Protein AF-A0A1Y4CEI2-F1 (afdb_monomer_lite)

Sequence (306 aa):
MAQLFDIIKVTVGPRNLEAVVAVSPDAPLLTSEDPEGTEHVLEIMPGLVDHMCLGDASSSFGEVVADTELAHLLEHVTVELLAQTNAAGDVTGGQTVEVDERTYKITLACPDDVLVAGALSSAVWILQWAYSGGGEPEPDVEAIASGLVDLVDSLGEPESEPEDDSEPLDDPFDDELPYEEETVVTEFVDAAYEPITEDEPADDEPADWDEADDLSDTAVTEPVADEAEKDLEPVDEPVDDLEEPEPAADADSAEDFDDLDDPDDPDSADDPEPAEDQAADPDSDSDLEDDDPWGMKDVPRPHLVR

pLDDT: mean 70.17, std 24.61, range [36.25, 98.5]

Foldseek 3Di:
DDQQKDFPDWDDDQFKIKTKIFGDPPHDQWCLVPVQLLVLLCVQQVCQQADQDPPDPDRGRVVCSNTDTPVVVLLSQLLSLCVLLVQQDDDWDWDWDDDDVRIIMIMIGGNDPQLSVLSSVVSSVLSRCSRVRNDPPHDNSNVSSVVSNVVSVVVPDPPPPPPPPPPDDDDDDDDDDDDDDDDDDDDDPPPDDDDDDDDDDDDDDDDDDDDDDDDDDDDDDDDDDDDDDDDDDDDDDDDDDDDDDDDDDDDDDDDDDDDDDDDDDDDDDDDDDDDDDDDDDPDDPDPPPPPPVPPCPPPDDDDDDD

Radius of gyration: 36.87 Å; chains: 1; bounding box: 89×106×103 Å

Secondary structure (DSSP, 8-state):
---SEEEEEEEE-SSEEEEEEEE-TTS-SBGGG-HHHHHHHHHH-GGGGG-B-SSSSSSBGGGTGGGSBHHHHHHHHHHHHHHHHS-S-S--EEEEEEEETTEEEEEEE-S-HHHHHHHHHHHHHHHHHHTTT-PSSPP-HHHHHHHHHHHHHHHS-------------------------------------------PPP-----------------------------------------PPPPPP---------------------PPPP------------------TT--TTPPPPP---

Structure (mmCIF, N/CA/C/O backbone):
data_AF-A0A1Y4CEI2-F1
#
_entry.id   AF-A0A1Y4CEI2-F1
#
loop_
_atom_site.group_PDB
_atom_site.id
_atom_site.type_symbol
_atom_site.label_atom_id
_atom_site.label_alt_id
_atom_site.label_comp_id
_atom_site.label_asym_id
_atom_site.label_entity_id
_atom_site.label_seq_id
_atom_site.pdbx_PDB_ins_code
_atom_site.Cartn_x
_atom_site.Cartn_y
_atom_site.Cartn_z
_atom_site.occupancy
_atom_site.B_iso_or_equiv
_atom_site.auth_seq_id
_atom_site.auth_comp_id
_atom_site.auth_asym_id
_atom_site.auth_atom_id
_atom_site.pdbx_PDB_model_num
ATOM 1 N N . MET A 1 1 ? 3.570 -6.820 17.524 1.00 58.84 1 MET A N 1
ATOM 2 C CA . MET A 1 1 ? 2.300 -6.318 16.978 1.00 58.84 1 MET A CA 1
ATOM 3 C C . MET A 1 1 ? 1.762 -7.366 16.032 1.00 58.84 1 MET A C 1
ATOM 5 O O . MET A 1 1 ? 2.574 -8.091 15.462 1.00 58.84 1 MET A O 1
ATOM 9 N N . ALA A 1 2 ? 0.441 -7.517 15.976 1.00 69.75 2 ALA A N 1
ATOM 10 C CA . ALA A 1 2 ? -0.192 -8.336 14.951 1.00 69.75 2 ALA A CA 1
ATOM 11 C C . ALA A 1 2 ? -0.001 -7.654 13.589 1.00 69.75 2 ALA A C 1
ATOM 13 O O . ALA A 1 2 ? 0.112 -6.429 13.531 1.00 69.75 2 ALA A O 1
ATOM 14 N N . GLN A 1 3 ? 0.101 -8.457 12.536 1.00 87.62 3 GLN A N 1
ATOM 15 C CA . GLN A 1 3 ? 0.187 -7.962 11.170 1.00 87.62 3 GLN A CA 1
ATOM 16 C C . GLN A 1 3 ? -1.154 -7.311 10.787 1.00 87.62 3 GLN A C 1
ATOM 18 O O . GLN A 1 3 ? -2.196 -7.835 11.164 1.00 87.62 3 GLN A O 1
ATOM 23 N N . LEU A 1 4 ? -1.136 -6.168 10.100 1.00 94.69 4 LEU A N 1
ATOM 24 C CA . LEU A 1 4 ? -2.325 -5.389 9.737 1.00 94.69 4 LEU A CA 1
ATOM 25 C C . LEU A 1 4 ? -3.149 -6.112 8.663 1.00 94.69 4 LEU A C 1
ATOM 27 O O . LEU A 1 4 ? -4.366 -6.229 8.787 1.00 94.69 4 LEU A O 1
ATOM 31 N N . PHE A 1 5 ? -2.454 -6.655 7.660 1.00 97.06 5 PHE A N 1
ATOM 32 C CA . PHE A 1 5 ? -3.023 -7.423 6.557 1.00 97.06 5 PHE A CA 1
ATOM 33 C C . PHE A 1 5 ? -2.333 -8.771 6.389 1.00 97.06 5 PHE A C 1
ATOM 35 O O . PHE A 1 5 ? -1.105 -8.834 6.292 1.00 97.06 5 PHE A O 1
ATOM 42 N N . ASP A 1 6 ? -3.125 -9.820 6.214 1.00 96.44 6 ASP A N 1
ATOM 43 C CA . ASP A 1 6 ? -2.663 -11.124 5.758 1.00 96.44 6 ASP A CA 1
ATOM 44 C C . ASP A 1 6 ? -2.992 -11.299 4.271 1.00 96.44 6 ASP A C 1
ATOM 46 O O . ASP A 1 6 ? -4.158 -11.333 3.878 1.00 96.44 6 ASP A O 1
ATOM 50 N N . ILE A 1 7 ? -1.968 -11.438 3.422 1.00 96.50 7 ILE A N 1
ATOM 51 C CA . ILE A 1 7 ? -2.160 -11.777 2.005 1.00 96.50 7 ILE A CA 1
ATOM 52 C C . ILE A 1 7 ? -2.422 -13.285 1.910 1.00 96.50 7 ILE A C 1
ATOM 54 O O . ILE A 1 7 ? -1.511 -14.100 2.055 1.00 96.50 7 ILE A O 1
ATOM 58 N N . ILE A 1 8 ? -3.676 -13.663 1.665 1.00 97.19 8 ILE A N 1
ATOM 59 C CA . ILE A 1 8 ? -4.133 -15.060 1.638 1.00 97.19 8 ILE A CA 1
ATOM 60 C C . ILE A 1 8 ? -3.755 -15.731 0.319 1.00 97.19 8 ILE A C 1
ATOM 62 O O . ILE A 1 8 ? -3.325 -16.886 0.288 1.00 97.19 8 ILE A O 1
ATOM 66 N N . LYS A 1 9 ? -3.969 -15.025 -0.792 1.00 97.44 9 LYS A N 1
ATOM 67 C CA . LYS A 1 9 ? -3.771 -15.560 -2.138 1.00 97.44 9 LYS A CA 1
ATOM 68 C C . LYS A 1 9 ? -3.354 -14.448 -3.080 1.00 97.44 9 LYS A C 1
ATOM 70 O O . LYS A 1 9 ? -3.968 -13.390 -3.081 1.00 97.44 9 LYS A O 1
ATOM 75 N N . VAL A 1 10 ? -2.385 -14.747 -3.936 1.00 97.62 10 VAL A N 1
ATOM 76 C CA . VAL A 1 10 ? -2.022 -13.914 -5.082 1.00 97.62 10 VAL A CA 1
ATOM 77 C C . VAL A 1 10 ? -2.241 -14.725 -6.353 1.00 97.62 10 VAL A C 1
ATOM 79 O O . VAL A 1 10 ? -1.829 -15.884 -6.435 1.00 97.62 10 VAL A O 1
ATOM 82 N N . THR A 1 11 ? -2.915 -14.128 -7.329 1.00 97.44 11 THR A N 1
ATOM 83 C CA . THR A 1 11 ? -3.093 -14.668 -8.677 1.00 97.44 11 THR A CA 1
ATOM 84 C C . THR A 1 11 ? -2.498 -13.675 -9.656 1.00 97.44 11 THR A C 1
ATOM 86 O O . THR A 1 11 ? -2.875 -12.508 -9.661 1.00 97.44 11 THR A O 1
ATOM 89 N N . VAL A 1 12 ? -1.568 -14.146 -10.477 1.00 95.44 12 VAL A N 1
ATOM 90 C CA . VAL A 1 12 ? -0.899 -13.330 -11.486 1.00 95.44 12 VAL A CA 1
ATOM 91 C C . VAL A 1 12 ? -1.556 -13.602 -12.835 1.00 95.44 12 VAL A C 1
ATOM 93 O O . VAL A 1 12 ? -1.579 -14.744 -13.302 1.00 95.44 12 VAL A O 1
ATOM 96 N N . GLY A 1 13 ? -2.162 -12.570 -13.408 1.00 91.31 13 GLY A N 1
ATOM 97 C CA . GLY A 1 13 ? -2.772 -12.573 -14.730 1.00 91.31 13 GLY A CA 1
ATOM 98 C C . GLY A 1 13 ? -1.888 -11.862 -15.760 1.00 91.31 13 GLY A C 1
ATOM 99 O O . GLY A 1 13 ? -0.912 -11.216 -15.410 1.00 91.31 13 GLY A O 1
ATOM 100 N N . PRO A 1 14 ? -2.236 -11.924 -17.054 1.00 86.75 14 PRO A N 1
ATOM 101 C CA . PRO A 1 14 ? -1.414 -11.347 -18.123 1.00 86.75 14 PRO A CA 1
ATOM 102 C C . PRO A 1 14 ? -1.367 -9.809 -18.136 1.00 86.75 14 PRO A C 1
ATOM 104 O O . PRO A 1 14 ? -0.574 -9.235 -18.874 1.00 86.75 14 PRO A O 1
ATOM 107 N N . ARG A 1 15 ? -2.276 -9.139 -17.417 1.00 85.56 15 ARG A N 1
ATOM 108 C CA . ARG A 1 15 ? -2.374 -7.667 -17.352 1.00 85.56 15 ARG A CA 1
ATOM 109 C C . ARG A 1 15 ? -2.644 -7.134 -15.945 1.00 85.56 15 ARG A C 1
ATOM 111 O O . ARG A 1 15 ? -2.762 -5.925 -15.765 1.00 85.56 15 ARG A O 1
ATOM 118 N N . ASN A 1 16 ? -2.853 -8.023 -14.980 1.00 91.38 16 ASN A N 1
ATOM 119 C CA . ASN A 1 16 ? -3.232 -7.644 -13.633 1.00 91.38 16 ASN A CA 1
ATOM 120 C C . ASN A 1 16 ? -2.765 -8.671 -12.607 1.00 91.38 16 ASN A C 1
ATOM 122 O O . ASN A 1 16 ? -2.633 -9.859 -12.897 1.00 91.38 16 ASN A O 1
ATOM 126 N N . LEU A 1 17 ? -2.575 -8.193 -11.385 1.00 95.75 17 LEU A N 1
ATOM 127 C CA . LEU A 1 17 ? -2.406 -9.023 -10.204 1.00 95.75 17 LEU A CA 1
ATOM 128 C C . LEU A 1 17 ? -3.685 -8.941 -9.372 1.00 95.75 17 LEU A C 1
ATOM 130 O O . LEU A 1 17 ? -4.166 -7.853 -9.070 1.00 95.75 17 LEU A O 1
ATOM 134 N N . GLU A 1 18 ? -4.230 -10.089 -8.976 1.00 97.62 18 GLU A N 1
ATOM 135 C CA . GLU A 1 18 ? -5.310 -10.174 -7.991 1.00 97.62 18 GLU A CA 1
ATOM 136 C C . GLU A 1 18 ? -4.758 -10.682 -6.655 1.00 97.62 18 GLU A C 1
ATOM 138 O O . GLU A 1 18 ? -4.201 -11.780 -6.578 1.00 97.62 18 GLU A O 1
ATOM 143 N N . ALA A 1 19 ? -4.965 -9.922 -5.585 1.00 98.31 19 ALA A N 1
ATOM 144 C CA . ALA A 1 19 ? -4.633 -10.303 -4.221 1.00 98.31 19 ALA A CA 1
ATOM 145 C C . ALA A 1 19 ? -5.906 -10.428 -3.377 1.00 98.31 19 ALA A C 1
ATOM 147 O O . ALA A 1 19 ? -6.725 -9.516 -3.332 1.00 98.31 19 ALA A O 1
ATOM 148 N N . VAL A 1 20 ? -6.065 -11.552 -2.683 1.00 98.50 20 VAL A N 1
ATOM 149 C CA . VAL A 1 20 ? -7.054 -11.696 -1.610 1.00 98.50 20 VAL A CA 1
ATOM 150 C C . VAL A 1 20 ? -6.343 -11.420 -0.295 1.00 98.50 20 VAL A C 1
ATOM 152 O O . VAL A 1 20 ? -5.389 -12.126 0.045 1.00 98.50 20 VAL A O 1
ATOM 155 N N . VAL A 1 21 ? -6.803 -10.404 0.425 1.00 98.12 21 VAL A N 1
ATOM 156 C CA . VAL A 1 21 ? -6.224 -9.928 1.683 1.00 98.12 21 VAL A CA 1
ATOM 157 C C . VAL A 1 21 ? -7.260 -9.996 2.798 1.00 98.12 21 VAL A C 1
ATOM 159 O O . VAL A 1 21 ? -8.428 -9.686 2.576 1.00 98.12 21 VAL A O 1
ATOM 162 N N . ALA A 1 22 ? -6.842 -10.391 3.995 1.00 97.94 22 ALA A N 1
ATOM 163 C CA . ALA A 1 22 ? -7.650 -10.287 5.205 1.00 97.94 22 ALA A CA 1
ATOM 164 C C . ALA A 1 22 ? -7.098 -9.191 6.112 1.00 97.94 22 ALA A C 1
ATOM 166 O O . ALA A 1 22 ? -5.894 -9.133 6.368 1.00 97.94 22 ALA A O 1
ATOM 167 N N . VAL A 1 23 ? -7.987 -8.337 6.609 1.00 97.75 23 VAL A N 1
ATOM 168 C CA . VAL A 1 23 ? -7.678 -7.331 7.624 1.00 97.75 23 VAL A CA 1
ATOM 169 C C . VAL A 1 23 ? -7.701 -8.005 8.989 1.00 97.75 23 VAL A C 1
ATOM 171 O O . VAL A 1 23 ? -8.646 -8.723 9.328 1.00 97.75 23 VAL A O 1
ATOM 174 N N . SER A 1 24 ? -6.664 -7.770 9.788 1.00 96.38 24 SER A N 1
ATOM 175 C CA . SER A 1 24 ? -6.556 -8.357 11.122 1.00 96.38 24 SER A CA 1
ATOM 176 C C . SER A 1 24 ? -7.768 -8.015 12.003 1.00 96.38 24 SER A C 1
ATOM 178 O O . SER A 1 24 ? -8.303 -6.907 11.919 1.00 96.38 24 SER A O 1
ATOM 180 N N . PRO A 1 25 ? -8.212 -8.926 12.891 1.00 94.81 25 PRO A N 1
ATOM 181 C CA . PRO A 1 25 ? -9.300 -8.644 13.829 1.00 94.81 25 PRO A CA 1
ATOM 182 C C . PRO A 1 25 ? -9.015 -7.464 14.765 1.00 94.81 25 PRO A C 1
ATOM 184 O O . PRO A 1 25 ? -9.949 -6.805 15.215 1.00 94.81 25 PRO A O 1
ATOM 187 N N . ASP A 1 26 ? -7.735 -7.213 15.052 1.00 92.44 26 ASP A N 1
ATOM 188 C CA . ASP A 1 26 ? -7.284 -6.129 15.930 1.00 92.44 26 ASP A CA 1
ATOM 189 C C . ASP A 1 26 ? -7.034 -4.813 15.166 1.00 92.44 26 ASP A C 1
ATOM 191 O O . ASP A 1 26 ? -6.721 -3.798 15.785 1.00 92.44 26 ASP A O 1
ATOM 195 N N . ALA A 1 27 ? -7.135 -4.832 13.833 1.00 95.06 27 ALA A N 1
ATOM 196 C CA . ALA A 1 27 ? -6.944 -3.668 12.978 1.00 95.06 27 ALA A CA 1
ATOM 197 C C . ALA A 1 27 ? -8.266 -2.911 12.744 1.00 95.06 27 ALA A C 1
ATOM 199 O O . ALA A 1 27 ? -9.339 -3.540 12.729 1.00 95.06 27 ALA A O 1
ATOM 200 N N . PRO A 1 28 ? -8.202 -1.585 12.521 1.00 96.75 28 PRO A N 1
ATOM 201 C CA . PRO A 1 28 ? -9.350 -0.829 12.039 1.00 96.75 28 PRO A CA 1
ATOM 202 C C . PRO A 1 28 ? -9.803 -1.361 10.672 1.00 96.75 28 PRO A C 1
ATOM 204 O O . PRO A 1 28 ? -8.996 -1.828 9.869 1.00 96.75 28 PRO A O 1
ATOM 207 N N . LEU A 1 29 ? -11.108 -1.332 10.424 1.00 96.62 29 LEU A N 1
ATOM 208 C CA . LEU A 1 29 ? -11.699 -1.599 9.115 1.00 96.62 29 LEU A CA 1
ATOM 209 C C . LEU A 1 29 ? -11.820 -0.342 8.279 1.00 96.62 29 LEU A C 1
ATOM 211 O O . LEU A 1 29 ? -11.659 -0.433 7.066 1.00 96.62 29 LEU A O 1
ATOM 215 N N . LEU A 1 30 ? -12.091 0.793 8.915 1.00 97.69 30 LEU A N 1
ATOM 216 C CA . LEU A 1 30 ? -12.202 2.087 8.258 1.00 97.69 30 LEU A CA 1
ATOM 217 C C . LEU A 1 30 ? -11.043 2.988 8.670 1.00 97.69 30 LEU A C 1
ATOM 219 O O . LEU A 1 30 ? -10.590 2.968 9.816 1.00 97.69 30 LEU A O 1
ATOM 223 N N . THR A 1 31 ? -10.600 3.837 7.752 1.00 97.88 31 THR A N 1
ATOM 224 C CA . THR A 1 31 ? -9.587 4.866 8.028 1.00 97.88 31 THR A CA 1
ATOM 225 C C . THR A 1 31 ? -10.025 5.837 9.133 1.00 97.88 31 THR A C 1
ATOM 227 O O . THR A 1 31 ? -9.194 6.321 9.901 1.00 97.88 31 THR A O 1
ATOM 230 N N . SER A 1 32 ? -11.333 6.048 9.304 1.00 97.69 32 SER A N 1
ATOM 231 C CA . SER A 1 32 ? -11.914 6.884 10.362 1.00 97.69 32 SER A CA 1
ATOM 232 C C . SER A 1 32 ? -11.755 6.323 11.782 1.00 97.69 32 SER A C 1
ATOM 234 O O . SER A 1 32 ? -11.863 7.075 12.754 1.00 97.69 32 SER A O 1
ATOM 236 N N . GLU A 1 33 ? -11.492 5.020 11.932 1.00 98.06 33 GLU A N 1
ATOM 237 C CA . GLU A 1 33 ? -11.298 4.373 13.237 1.00 98.06 33 GLU A CA 1
ATOM 238 C C . GLU A 1 33 ? -9.896 4.621 13.816 1.00 98.06 33 GLU A C 1
ATOM 240 O O . GLU A 1 33 ? -9.722 4.558 15.035 1.00 98.06 33 GLU A O 1
ATOM 245 N N . ASP A 1 34 ? -8.922 4.954 12.963 1.00 97.81 34 ASP A N 1
ATOM 246 C CA . ASP A 1 34 ? -7.591 5.434 13.351 1.00 97.81 34 ASP A CA 1
ATOM 247 C C . ASP A 1 34 ? -7.149 6.601 12.440 1.00 97.81 34 ASP A C 1
ATOM 249 O O . ASP A 1 34 ? -6.429 6.418 11.447 1.00 97.81 34 ASP A O 1
ATOM 253 N N . PRO A 1 35 ? -7.595 7.831 12.764 1.00 97.75 35 PRO A N 1
ATOM 254 C CA . PRO A 1 35 ? -7.244 9.017 11.991 1.00 97.75 35 PRO A CA 1
ATOM 255 C C . PRO A 1 35 ? -5.750 9.358 12.032 1.00 97.75 35 PRO A C 1
ATOM 257 O O . PRO A 1 35 ? -5.250 9.929 11.071 1.00 97.75 35 PRO A O 1
ATOM 260 N N . GLU A 1 36 ? -5.042 9.011 13.113 1.00 97.81 36 GLU A N 1
ATOM 261 C CA . GLU A 1 36 ? -3.604 9.288 13.269 1.00 97.81 36 GLU A CA 1
ATOM 262 C C . GLU A 1 36 ? -2.787 8.402 12.319 1.00 97.81 36 GLU A C 1
ATOM 264 O O . GLU A 1 36 ? -1.940 8.899 11.578 1.00 97.81 36 GLU A O 1
ATOM 269 N N . GLY A 1 37 ? -3.118 7.107 12.235 1.00 97.81 37 GLY A N 1
ATOM 270 C CA . GLY A 1 37 ? -2.545 6.211 11.228 1.00 97.81 37 GLY A CA 1
ATOM 271 C C . GLY A 1 37 ? -2.808 6.692 9.798 1.00 97.81 37 GLY A C 1
ATOM 272 O O . GLY A 1 37 ? -1.912 6.669 8.958 1.00 97.81 37 GLY A O 1
ATOM 273 N N . THR A 1 38 ? -4.013 7.195 9.525 1.00 98.19 38 THR A N 1
ATOM 274 C CA . THR A 1 38 ? -4.363 7.753 8.208 1.00 98.19 38 THR A CA 1
ATOM 275 C C . THR A 1 38 ? -3.565 9.024 7.889 1.00 98.19 38 THR A C 1
ATOM 277 O O . THR A 1 38 ? -3.086 9.181 6.766 1.00 98.19 38 THR A O 1
ATOM 280 N N . GLU A 1 39 ? -3.377 9.914 8.868 1.00 97.94 39 GLU A N 1
ATOM 281 C CA . GLU A 1 39 ? -2.571 11.134 8.727 1.00 97.94 39 GLU A CA 1
ATOM 282 C C . GLU A 1 39 ? -1.118 10.800 8.377 1.00 97.94 39 GLU A C 1
ATOM 284 O O . GLU A 1 39 ? -0.608 11.325 7.389 1.00 97.94 39 GLU A O 1
ATOM 289 N N . HIS A 1 40 ? -0.497 9.842 9.071 1.00 98.31 40 HIS A N 1
ATOM 290 C CA . HIS A 1 40 ? 0.864 9.395 8.758 1.00 98.31 40 HIS A CA 1
ATOM 291 C C . HIS A 1 40 ? 1.031 8.936 7.308 1.00 98.31 40 HIS A C 1
ATOM 293 O O . HIS A 1 40 ? 2.039 9.251 6.682 1.00 98.31 40 HIS A O 1
ATOM 299 N N . VAL A 1 41 ? 0.054 8.213 6.747 1.00 98.31 41 VAL A N 1
ATOM 300 C CA . VAL A 1 41 ? 0.104 7.790 5.336 1.00 98.31 41 VAL A CA 1
ATOM 301 C C . VAL A 1 41 ? 0.075 9.002 4.404 1.00 98.31 41 VAL A C 1
ATOM 303 O O . VAL A 1 41 ? 0.865 9.070 3.465 1.00 98.31 41 VAL A O 1
ATOM 306 N N . LEU A 1 42 ? -0.806 9.970 4.663 1.00 97.69 42 LEU A N 1
ATOM 307 C CA . LEU A 1 42 ? -0.935 11.178 3.842 1.00 97.69 42 LEU A CA 1
ATOM 308 C C . LEU A 1 42 ? 0.278 12.110 3.955 1.00 97.69 42 LEU A C 1
ATOM 310 O O . LEU A 1 42 ? 0.589 12.815 2.997 1.00 97.69 42 LEU A O 1
ATOM 314 N N . GLU A 1 43 ? 0.975 12.104 5.091 1.00 97.31 43 GLU A N 1
ATOM 315 C CA . GLU A 1 43 ? 2.212 12.865 5.291 1.00 97.31 43 GLU A CA 1
ATOM 316 C C . GLU A 1 43 ? 3.339 12.373 4.374 1.00 97.31 43 GLU A C 1
ATOM 318 O O . GLU A 1 43 ? 3.995 13.188 3.722 1.00 97.31 43 GLU A O 1
ATOM 323 N N . ILE A 1 44 ? 3.541 11.053 4.280 1.00 97.94 44 ILE A N 1
ATOM 324 C CA . ILE A 1 44 ? 4.609 10.467 3.451 1.00 97.94 44 ILE A CA 1
ATOM 325 C C . ILE A 1 44 ? 4.189 10.234 1.992 1.00 97.94 44 ILE A C 1
ATOM 327 O O . ILE A 1 44 ? 5.044 10.123 1.114 1.00 97.94 44 ILE A O 1
ATOM 331 N N . MET A 1 45 ? 2.884 10.171 1.708 1.00 97.69 45 MET A N 1
ATOM 332 C CA . MET A 1 45 ? 2.327 9.945 0.367 1.00 97.69 45 MET A CA 1
ATOM 333 C C . MET A 1 45 ? 1.256 10.992 0.020 1.00 97.69 45 MET A C 1
ATOM 335 O O . MET A 1 45 ? 0.090 10.649 -0.199 1.00 97.69 45 MET A O 1
ATOM 339 N N . PRO A 1 46 ? 1.626 12.284 -0.082 1.00 96.19 46 PRO A N 1
ATOM 340 C CA . PRO A 1 46 ? 0.665 13.360 -0.319 1.00 96.19 46 PRO A CA 1
ATOM 341 C C . PRO A 1 46 ? -0.046 13.254 -1.675 1.00 96.19 46 PRO A C 1
ATOM 343 O O . PRO A 1 46 ? -1.149 13.771 -1.808 1.00 96.19 46 PRO A O 1
ATOM 346 N N . GLY A 1 47 ? 0.537 12.559 -2.662 1.00 94.50 47 GLY A N 1
ATOM 347 C CA . GLY A 1 47 ? -0.074 12.333 -3.980 1.00 94.50 47 GLY A CA 1
ATOM 348 C C . GLY A 1 47 ? -1.391 11.549 -3.938 1.00 94.50 47 GLY A C 1
ATOM 349 O O . GLY A 1 47 ? -2.223 11.702 -4.832 1.00 94.50 47 GLY A O 1
ATOM 350 N N . LEU A 1 48 ? -1.643 10.793 -2.860 1.00 94.75 48 LEU A N 1
ATOM 351 C CA . LEU A 1 48 ? -2.864 9.999 -2.695 1.00 94.75 48 LEU A CA 1
ATOM 352 C C . LEU A 1 48 ? -4.141 10.832 -2.812 1.00 94.75 48 LEU A C 1
ATOM 354 O O . LEU A 1 48 ? -5.139 10.349 -3.344 1.00 94.75 48 LEU A O 1
ATOM 358 N N . VAL A 1 49 ? -4.127 12.084 -2.346 1.00 93.94 49 VAL A N 1
ATOM 359 C CA . VAL A 1 49 ? -5.327 12.939 -2.360 1.00 93.94 49 VAL A CA 1
ATOM 360 C C . VAL A 1 49 ? -5.802 13.259 -3.780 1.00 93.94 49 VAL A C 1
ATOM 362 O O . VAL A 1 49 ? -6.996 13.470 -4.002 1.00 93.94 49 VAL A O 1
ATOM 365 N N . ASP A 1 50 ? -4.886 13.232 -4.747 1.00 92.12 50 ASP A N 1
ATOM 366 C CA . ASP A 1 50 ? -5.149 13.550 -6.149 1.00 92.12 50 ASP A CA 1
ATOM 367 C C . ASP A 1 50 ? -5.577 12.323 -6.969 1.00 92.12 50 ASP A C 1
ATOM 369 O O . ASP A 1 50 ? -5.916 12.451 -8.149 1.00 92.12 50 ASP A O 1
ATOM 373 N N . HIS A 1 51 ? -5.596 11.127 -6.369 1.00 92.50 51 HIS A N 1
ATOM 374 C CA . HIS A 1 51 ? -6.025 9.921 -7.067 1.00 92.50 51 HIS A CA 1
ATOM 375 C C . HIS A 1 51 ? -7.498 10.004 -7.454 1.00 92.50 51 HIS A C 1
ATOM 377 O O . HIS A 1 51 ? -8.358 10.397 -6.661 1.00 92.50 51 HIS A O 1
ATOM 383 N N . MET A 1 52 ? -7.803 9.551 -8.669 1.00 90.38 52 MET A N 1
ATOM 384 C CA . MET A 1 52 ? -9.181 9.310 -9.065 1.00 90.38 52 MET A CA 1
ATOM 385 C C . MET A 1 52 ? -9.688 8.038 -8.388 1.00 90.38 52 MET A C 1
ATOM 387 O O . MET A 1 52 ? -9.109 6.972 -8.571 1.00 90.38 52 MET A O 1
ATOM 391 N N . CYS A 1 53 ? -10.775 8.157 -7.634 1.00 91.19 53 CYS A N 1
ATOM 392 C CA . CYS A 1 53 ? -11.483 7.040 -7.027 1.00 91.19 53 CYS A CA 1
ATOM 393 C C . CYS A 1 53 ? -12.894 7.003 -7.614 1.00 91.19 53 CYS A C 1
ATOM 395 O O . CYS A 1 53 ? -13.623 7.984 -7.538 1.00 91.19 53 CYS A O 1
ATOM 397 N N . LEU A 1 54 ? -13.268 5.895 -8.254 1.00 83.62 54 LEU A N 1
ATOM 398 C CA . LEU A 1 54 ? -14.608 5.710 -8.831 1.00 83.62 54 LEU A CA 1
ATOM 399 C C . LEU A 1 54 ? -15.481 4.757 -7.999 1.00 83.62 54 LEU A C 1
ATOM 401 O O . LEU A 1 54 ? -16.640 4.536 -8.352 1.00 83.62 54 LEU A O 1
ATOM 405 N N . GLY A 1 55 ? -14.917 4.171 -6.938 1.00 73.75 55 GLY A N 1
ATOM 406 C CA . GLY A 1 55 ? -15.588 3.205 -6.066 1.00 73.75 55 GLY A CA 1
ATOM 407 C C . GLY A 1 55 ? -16.398 3.833 -4.930 1.00 73.75 55 GLY A C 1
ATOM 408 O O . GLY A 1 55 ? -17.369 3.224 -4.488 1.00 73.75 55 GLY A O 1
ATOM 409 N N . ASP A 1 56 ? -16.050 5.054 -4.512 1.00 76.62 56 ASP A N 1
ATOM 410 C CA . ASP A 1 56 ? -16.604 5.699 -3.316 1.00 76.62 56 ASP A CA 1
ATOM 411 C C . ASP A 1 56 ? -17.588 6.845 -3.635 1.00 76.62 56 ASP A C 1
ATOM 413 O O . ASP A 1 56 ? -18.048 7.046 -4.762 1.00 76.62 56 ASP A O 1
ATOM 417 N N . ALA A 1 57 ? -17.969 7.603 -2.602 1.00 74.31 57 ALA A N 1
ATOM 418 C CA . ALA A 1 57 ? -18.945 8.689 -2.675 1.00 74.31 57 ALA A CA 1
ATOM 419 C C . ALA A 1 57 ? -18.488 9.922 -3.488 1.00 74.31 57 ALA A C 1
ATOM 421 O O . ALA A 1 57 ? -19.310 10.803 -3.763 1.00 74.31 57 ALA A O 1
ATOM 422 N N . SER A 1 58 ? -17.211 10.002 -3.863 1.00 79.56 58 SER A N 1
ATOM 423 C CA . SER A 1 58 ? -16.597 11.102 -4.612 1.00 79.56 58 SER A CA 1
ATOM 424 C C . SER A 1 58 ? -15.801 10.580 -5.809 1.00 79.56 58 SER A C 1
ATOM 426 O O . SER A 1 58 ? -15.564 9.386 -5.934 1.00 79.56 58 SER A O 1
ATOM 428 N N . SER A 1 59 ? -15.366 11.492 -6.684 1.00 82.94 59 SER A N 1
ATOM 429 C CA . SER A 1 59 ? -14.438 11.167 -7.773 1.00 82.94 59 SER A CA 1
ATOM 430 C C . SER A 1 59 ? -12.964 11.225 -7.356 1.00 82.94 59 SER A C 1
ATOM 432 O O . SER A 1 59 ? -12.120 10.677 -8.053 1.00 82.94 59 SER A O 1
ATOM 434 N N . SER A 1 60 ? -12.622 11.918 -6.265 1.00 89.81 60 SER A N 1
ATOM 435 C CA . SER A 1 60 ? -11.242 12.060 -5.767 1.00 89.81 60 SER A CA 1
ATOM 436 C C . SER A 1 60 ? -11.071 11.301 -4.458 1.00 89.81 60 SER A C 1
ATOM 438 O O . SER A 1 60 ? -11.872 11.469 -3.536 1.00 89.81 60 SER A O 1
ATOM 440 N N . PHE A 1 61 ? -9.993 10.525 -4.357 1.00 93.12 61 PHE A N 1
ATOM 441 C CA . PHE A 1 61 ? -9.663 9.765 -3.157 1.00 93.12 61 PHE A CA 1
ATOM 442 C C . PHE A 1 61 ? -9.456 10.671 -1.936 1.00 93.12 61 PHE A C 1
ATOM 444 O O . PHE A 1 61 ? -9.902 10.335 -0.844 1.00 93.12 61 PHE A O 1
ATOM 451 N N . GLY A 1 62 ? -8.886 11.868 -2.110 1.00 92.12 62 GLY A N 1
ATOM 452 C CA . GLY A 1 62 ? -8.713 12.835 -1.021 1.00 92.12 62 GLY A CA 1
ATOM 453 C C . GLY A 1 62 ? -10.017 13.267 -0.341 1.00 92.12 62 GLY A C 1
ATOM 454 O O . GLY A 1 62 ? -9.997 13.662 0.822 1.00 92.12 62 GLY A O 1
ATOM 455 N N . GLU A 1 63 ? -11.159 13.163 -1.024 1.00 92.06 63 GLU A N 1
ATOM 456 C CA . GLU A 1 63 ? -12.469 13.490 -0.446 1.00 92.06 63 GLU A CA 1
ATOM 457 C C . GLU A 1 63 ? -13.071 12.342 0.385 1.00 92.06 63 GLU A C 1
ATOM 459 O O . GLU A 1 63 ? -13.968 12.589 1.191 1.00 92.06 63 GLU A O 1
ATOM 464 N N . VAL A 1 64 ? -12.586 11.108 0.210 1.00 93.94 64 VAL A N 1
ATOM 465 C CA . VAL A 1 64 ? -13.115 9.890 0.861 1.00 93.94 64 VAL A CA 1
ATOM 466 C C . VAL A 1 64 ? -12.119 9.227 1.808 1.00 93.94 64 VAL A C 1
ATOM 468 O O . VAL A 1 64 ? -12.533 8.490 2.695 1.00 93.94 64 VAL A O 1
ATOM 471 N N . VAL A 1 65 ? -10.824 9.541 1.702 1.00 95.69 65 VAL A N 1
ATOM 472 C CA . VAL A 1 65 ? -9.748 8.897 2.476 1.00 95.69 65 VAL A CA 1
ATOM 473 C C . VAL A 1 65 ? -9.950 8.962 3.991 1.00 95.69 65 VAL A C 1
ATOM 475 O O . VAL A 1 65 ? -9.478 8.088 4.708 1.00 95.69 65 VAL A O 1
ATOM 478 N N . ALA A 1 66 ? -10.677 9.962 4.494 1.00 94.88 66 ALA A N 1
ATOM 479 C CA . ALA A 1 66 ? -10.966 10.102 5.919 1.00 94.88 66 ALA A CA 1
ATOM 480 C C . ALA A 1 66 ? -11.958 9.055 6.467 1.00 94.88 66 ALA A C 1
ATOM 482 O O . ALA A 1 66 ? -12.023 8.890 7.683 1.00 94.88 66 ALA A O 1
ATOM 483 N N . ASP A 1 67 ? -12.740 8.395 5.606 1.00 96.31 67 ASP A N 1
ATOM 484 C CA . ASP A 1 67 ? -13.731 7.377 5.979 1.00 96.31 67 ASP A CA 1
ATOM 485 C C . ASP A 1 67 ? -13.959 6.385 4.820 1.00 96.31 67 ASP A C 1
ATOM 487 O O . ASP A 1 67 ? -15.012 6.367 4.187 1.00 96.31 67 ASP A O 1
ATOM 491 N N . THR A 1 68 ? -12.935 5.587 4.516 1.00 96.00 68 THR A N 1
ATOM 492 C CA . THR A 1 68 ? -12.952 4.524 3.493 1.00 96.00 68 THR A CA 1
ATOM 493 C C . THR A 1 68 ? -12.401 3.230 4.093 1.00 96.00 68 THR A C 1
ATOM 495 O O . THR A 1 68 ? -11.775 3.249 5.160 1.00 96.00 68 THR A O 1
ATOM 498 N N . GLU A 1 69 ? -12.627 2.086 3.455 1.00 96.88 69 GLU A N 1
ATOM 499 C CA . GLU A 1 69 ? -12.091 0.811 3.918 1.00 96.88 69 GLU A CA 1
ATOM 500 C C . GLU A 1 69 ? -10.559 0.814 3.903 1.00 96.88 69 GLU A C 1
ATOM 502 O O . GLU A 1 69 ? -9.906 1.235 2.948 1.00 96.88 69 GLU A O 1
ATOM 507 N N . LEU A 1 70 ? -9.948 0.241 4.939 1.00 97.56 70 LEU A N 1
ATOM 508 C CA . LEU A 1 70 ? -8.494 0.144 5.040 1.00 97.56 70 LEU A CA 1
ATOM 509 C C . LEU A 1 70 ? -7.893 -0.646 3.862 1.00 97.56 70 LEU A C 1
ATOM 511 O O . LEU A 1 70 ? -6.807 -0.332 3.379 1.00 97.56 70 LEU A O 1
ATOM 515 N N . ALA A 1 71 ? -8.618 -1.649 3.355 1.00 97.69 71 ALA A N 1
ATOM 516 C CA . ALA A 1 71 ? -8.235 -2.384 2.149 1.00 97.69 71 ALA A CA 1
ATOM 517 C C . ALA A 1 71 ? -8.287 -1.521 0.876 1.00 97.69 71 ALA A C 1
ATOM 519 O O . ALA A 1 71 ? -7.467 -1.715 -0.019 1.00 97.69 71 ALA A O 1
ATOM 520 N N . HIS A 1 72 ? -9.198 -0.550 0.812 1.00 97.06 72 HIS A N 1
ATOM 521 C CA . HIS A 1 72 ? -9.268 0.406 -0.288 1.00 97.06 72 HIS A CA 1
ATOM 522 C C . HIS A 1 72 ? -8.100 1.402 -0.221 1.00 97.06 72 HIS A C 1
ATOM 524 O O . HIS A 1 72 ? -7.451 1.673 -1.231 1.00 97.06 72 HIS A O 1
ATOM 530 N N . LEU A 1 73 ? -7.718 1.846 0.983 1.00 98.06 73 LEU A N 1
ATOM 531 C CA . LEU A 1 73 ? -6.474 2.597 1.171 1.00 98.06 73 LEU A CA 1
ATOM 532 C C . LEU A 1 73 ? -5.242 1.787 0.727 1.00 98.06 73 LEU A C 1
ATOM 534 O O . LEU A 1 73 ? -4.364 2.336 0.066 1.00 98.06 73 LEU A O 1
ATOM 538 N N . LEU A 1 74 ? -5.176 0.484 1.031 1.00 98.31 74 LEU A N 1
ATOM 539 C CA . LEU A 1 74 ? -4.083 -0.391 0.578 1.00 98.31 74 LEU A CA 1
ATOM 540 C C . LEU A 1 74 ? -3.961 -0.434 -0.950 1.00 98.31 74 LEU A C 1
ATOM 542 O O . LEU A 1 74 ? -2.843 -0.399 -1.475 1.00 98.31 74 LEU A O 1
ATOM 546 N N . GLU A 1 75 ? -5.083 -0.488 -1.664 1.00 97.62 75 GLU A N 1
ATOM 547 C CA . GLU A 1 75 ? -5.095 -0.370 -3.122 1.00 97.62 75 GLU A CA 1
ATOM 548 C C . GLU A 1 75 ? -4.465 0.954 -3.568 1.00 97.62 75 GLU A C 1
ATOM 550 O O . GLU A 1 75 ? -3.505 0.939 -4.339 1.00 97.62 75 GLU A O 1
ATOM 555 N N . HIS A 1 76 ? -4.942 2.085 -3.043 1.00 97.44 76 HIS A N 1
ATOM 556 C CA . HIS A 1 76 ? -4.457 3.407 -3.441 1.00 97.44 76 HIS A CA 1
ATOM 557 C C . HIS A 1 76 ? -2.974 3.628 -3.114 1.00 97.44 76 HIS A C 1
ATOM 559 O O . HIS A 1 76 ? -2.240 4.142 -3.958 1.00 97.44 76 HIS A O 1
ATOM 565 N N . VAL A 1 77 ? -2.498 3.173 -1.951 1.00 98.31 77 VAL A N 1
ATOM 566 C CA . VAL A 1 77 ? -1.067 3.193 -1.587 1.00 98.31 77 VAL A CA 1
ATOM 567 C C . VAL A 1 77 ? -0.241 2.365 -2.567 1.00 98.31 77 VAL A C 1
ATOM 569 O O . VAL A 1 77 ? 0.841 2.779 -2.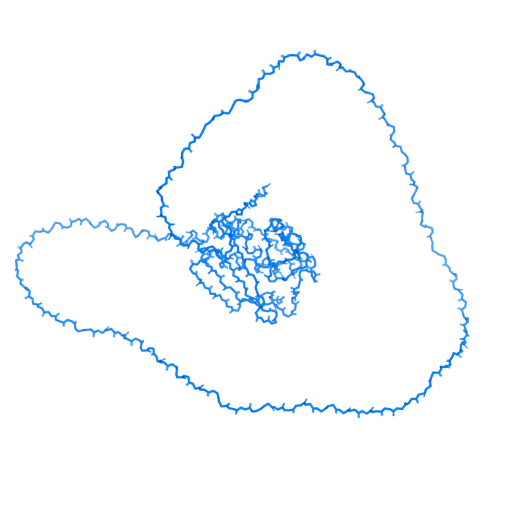982 1.00 98.31 77 VAL A O 1
ATOM 572 N N . THR A 1 78 ? -0.754 1.207 -2.985 1.00 98.00 78 THR A N 1
ATOM 573 C CA . THR A 1 78 ? -0.071 0.378 -3.983 1.00 98.00 78 THR A CA 1
ATOM 574 C C . THR A 1 78 ? -0.014 1.080 -5.341 1.00 98.00 78 THR A C 1
ATOM 576 O O . THR A 1 78 ? 1.039 1.100 -5.975 1.00 98.00 78 THR A O 1
ATOM 579 N N . VAL A 1 79 ? -1.119 1.691 -5.780 1.00 95.75 79 VAL A N 1
ATOM 580 C CA . VAL A 1 79 ? -1.189 2.451 -7.039 1.00 95.75 79 VAL A CA 1
ATOM 581 C C . VAL A 1 79 ? -0.244 3.655 -7.019 1.00 95.75 79 VAL A C 1
ATOM 583 O O . VAL A 1 79 ? 0.416 3.908 -8.024 1.00 95.75 79 VAL A O 1
ATOM 586 N N . GLU A 1 80 ? -0.120 4.354 -5.890 1.00 95.88 80 GLU A N 1
ATOM 587 C CA . GLU A 1 80 ? 0.792 5.497 -5.749 1.00 95.88 80 GLU A CA 1
ATOM 588 C C . GLU A 1 80 ? 2.257 5.049 -5.830 1.00 95.88 80 GLU A C 1
ATOM 590 O O . GLU A 1 80 ? 3.043 5.633 -6.574 1.00 95.88 80 GLU A O 1
ATOM 595 N N . LEU A 1 81 ? 2.632 3.953 -5.157 1.00 96.56 81 LEU A N 1
ATOM 596 C CA . LEU A 1 81 ? 3.979 3.380 -5.296 1.00 96.56 81 LEU A CA 1
ATOM 597 C C . LEU A 1 81 ? 4.294 3.020 -6.752 1.00 96.56 81 LEU A C 1
ATOM 599 O O . LEU A 1 81 ? 5.382 3.317 -7.247 1.00 96.56 81 LEU A O 1
ATOM 603 N N . LEU A 1 82 ? 3.340 2.406 -7.457 1.00 95.38 82 LEU A N 1
ATOM 604 C CA . LEU A 1 82 ? 3.491 2.089 -8.876 1.00 95.38 82 LEU A CA 1
ATOM 605 C C . LEU A 1 82 ? 3.651 3.354 -9.726 1.00 95.38 82 LEU A C 1
ATOM 607 O O . LEU A 1 82 ? 4.519 3.381 -10.600 1.00 95.38 82 LEU A O 1
ATOM 611 N N . ALA A 1 83 ? 2.876 4.405 -9.452 1.00 92.44 83 ALA A N 1
ATOM 612 C CA . ALA A 1 83 ? 2.981 5.684 -10.149 1.00 92.44 83 ALA A CA 1
ATOM 613 C C . ALA A 1 83 ? 4.363 6.331 -9.955 1.00 92.44 83 ALA A C 1
ATOM 615 O O . ALA A 1 83 ? 4.962 6.807 -10.923 1.00 92.44 83 ALA A O 1
ATOM 616 N N . GLN A 1 84 ? 4.920 6.274 -8.741 1.00 93.19 84 GLN A N 1
ATOM 617 C CA . GLN A 1 84 ? 6.246 6.825 -8.442 1.00 93.19 84 GLN A CA 1
ATOM 618 C C . GLN A 1 84 ? 7.397 6.069 -9.122 1.00 93.19 84 GLN A C 1
ATOM 620 O O . GLN A 1 84 ? 8.443 6.660 -9.384 1.00 93.19 84 GLN A O 1
ATOM 625 N N . THR A 1 85 ? 7.215 4.792 -9.476 1.00 91.88 85 THR A N 1
ATOM 626 C CA . THR A 1 85 ? 8.259 4.024 -10.184 1.00 91.88 85 THR A CA 1
ATOM 627 C C . THR A 1 85 ? 8.472 4.489 -11.624 1.00 91.88 85 THR A C 1
ATOM 629 O O . THR A 1 85 ? 9.539 4.264 -12.192 1.00 91.88 85 THR A O 1
ATOM 632 N N . ASN A 1 86 ? 7.452 5.096 -12.249 1.00 84.12 86 ASN A N 1
ATOM 633 C CA . ASN A 1 86 ? 7.422 5.416 -13.682 1.00 84.12 86 ASN A CA 1
ATOM 634 C C . ASN A 1 86 ? 7.750 4.207 -14.604 1.00 84.12 86 ASN A C 1
ATOM 636 O O . ASN A 1 86 ? 8.058 4.385 -15.783 1.00 84.12 86 ASN A O 1
ATOM 640 N N . ALA A 1 87 ? 7.678 2.981 -14.072 1.00 80.75 87 ALA A N 1
ATOM 641 C CA . ALA A 1 87 ? 7.977 1.722 -14.759 1.00 80.75 87 ALA A CA 1
ATOM 642 C C . ALA A 1 87 ? 6.721 0.861 -14.977 1.00 80.75 87 ALA A C 1
ATOM 644 O O . ALA A 1 87 ? 6.722 -0.044 -15.805 1.00 80.75 87 ALA A O 1
ATOM 645 N N . ALA A 1 88 ? 5.623 1.178 -14.287 1.00 72.88 88 ALA A N 1
ATOM 646 C CA . ALA A 1 88 ? 4.376 0.415 -14.318 1.00 72.88 88 ALA A CA 1
ATOM 647 C C . ALA A 1 88 ? 3.537 0.582 -15.611 1.00 72.88 88 ALA A C 1
ATOM 649 O O . ALA A 1 88 ? 2.483 -0.037 -15.747 1.00 72.88 88 ALA A O 1
ATOM 650 N N . GLY A 1 89 ? 4.005 1.377 -16.582 1.00 71.50 89 GLY A N 1
ATOM 651 C CA . GLY A 1 89 ? 3.328 1.616 -17.862 1.00 71.50 89 GLY A CA 1
ATOM 652 C C . GLY A 1 89 ? 2.355 2.804 -17.854 1.00 71.50 89 GLY A C 1
ATOM 653 O O . GLY A 1 89 ? 2.394 3.650 -16.966 1.00 71.50 89 GLY A O 1
ATOM 654 N N . ASP A 1 90 ? 1.510 2.895 -18.889 1.00 65.19 90 ASP A N 1
ATOM 655 C CA . ASP A 1 90 ? 0.638 4.059 -19.139 1.00 65.19 90 ASP A CA 1
ATOM 656 C C . ASP A 1 90 ? -0.635 4.108 -18.271 1.00 65.19 90 ASP A C 1
ATOM 658 O O . ASP A 1 90 ? -1.267 5.163 -18.198 1.00 65.19 90 ASP A O 1
ATOM 662 N N . VAL A 1 91 ? -1.022 3.001 -17.624 1.00 60.12 91 VAL A N 1
ATOM 663 C CA . VAL A 1 91 ? -2.235 2.914 -16.796 1.00 60.12 91 VAL A CA 1
ATOM 664 C C . VAL A 1 91 ? -1.949 2.074 -15.554 1.00 60.12 91 VAL A C 1
ATOM 666 O O . VAL A 1 91 ? -1.852 0.851 -15.641 1.00 60.12 91 VAL A O 1
ATOM 669 N N . THR A 1 92 ? -1.854 2.729 -14.398 1.00 71.38 92 THR A N 1
ATOM 670 C CA . THR A 1 92 ? -1.924 2.080 -13.086 1.00 71.38 92 THR A CA 1
ATOM 671 C C . THR A 1 92 ? -3.282 2.386 -12.475 1.00 71.38 92 THR A C 1
ATOM 673 O O . THR A 1 92 ? -3.721 3.532 -12.417 1.00 71.38 92 THR A O 1
ATOM 676 N N . GLY A 1 93 ? -3.983 1.342 -12.057 1.00 86.19 93 GLY A N 1
ATOM 677 C CA . GLY A 1 93 ? -5.312 1.451 -11.473 1.00 86.19 93 GLY A CA 1
ATOM 678 C C . GLY A 1 93 ? -5.612 0.222 -10.640 1.00 86.19 93 GLY A C 1
ATOM 679 O O . GLY A 1 93 ? -4.980 -0.826 -10.818 1.00 86.19 93 GLY A O 1
ATOM 680 N N . GLY A 1 94 ? -6.555 0.359 -9.722 1.00 92.25 94 GLY A N 1
ATOM 681 C CA . GLY A 1 94 ? -6.960 -0.720 -8.849 1.00 92.25 94 GLY A CA 1
ATOM 682 C C . GLY A 1 94 ? -8.471 -0.907 -8.807 1.00 92.25 94 GLY A C 1
ATOM 683 O O . GLY A 1 94 ? -9.241 -0.120 -9.362 1.00 92.25 94 GLY A O 1
ATOM 684 N N . GLN A 1 95 ? -8.879 -2.013 -8.196 1.00 94.94 95 GLN A N 1
ATOM 685 C CA . GLN A 1 95 ? -10.252 -2.232 -7.774 1.00 94.94 95 GLN A CA 1
ATOM 686 C C . GLN A 1 95 ? -10.279 -3.100 -6.517 1.00 94.94 95 GLN A C 1
ATOM 688 O O . GLN A 1 95 ? -9.769 -4.228 -6.527 1.00 94.94 95 GLN A O 1
ATOM 693 N N . THR A 1 96 ? -10.974 -2.621 -5.492 1.00 96.50 96 THR A N 1
ATOM 694 C CA . THR A 1 96 ? -11.186 -3.311 -4.222 1.00 96.50 96 THR A CA 1
ATOM 695 C C . THR A 1 96 ? -12.625 -3.789 -4.133 1.00 96.50 96 THR A C 1
ATOM 697 O O . THR A 1 96 ? -13.570 -3.055 -4.407 1.00 96.50 96 THR A O 1
ATOM 700 N N . VAL A 1 97 ? -12.800 -5.058 -3.770 1.00 96.50 97 VAL A N 1
ATOM 701 C CA . VAL A 1 97 ? -14.114 -5.676 -3.576 1.00 96.50 97 VAL A CA 1
ATOM 702 C C . VAL A 1 97 ? -14.086 -6.488 -2.291 1.00 96.50 97 VAL A C 1
ATOM 704 O O . VAL A 1 97 ? -13.244 -7.373 -2.147 1.00 96.50 97 VAL A O 1
ATOM 707 N N . GLU A 1 98 ? -15.012 -6.236 -1.371 1.00 96.81 98 GLU A N 1
ATOM 708 C CA . GLU A 1 98 ? -15.225 -7.114 -0.218 1.00 96.81 98 GLU A CA 1
ATOM 709 C C . GLU A 1 98 ? -15.766 -8.472 -0.695 1.00 96.81 98 GLU A C 1
ATOM 711 O O . GLU A 1 98 ? -16.728 -8.545 -1.465 1.00 96.81 98 GLU A O 1
ATOM 716 N N . VAL A 1 99 ? -15.117 -9.560 -0.281 1.00 97.50 99 VAL A N 1
ATOM 717 C CA . VAL A 1 99 ? -15.483 -10.932 -0.677 1.00 97.50 99 VAL A CA 1
ATOM 718 C C . VAL A 1 99 ? -15.958 -11.788 0.494 1.00 97.50 99 VAL A C 1
ATOM 720 O O . VAL A 1 99 ? -16.654 -12.774 0.262 1.00 97.50 99 VAL A O 1
ATOM 723 N N . ASP A 1 100 ? -15.590 -11.427 1.724 1.00 96.88 100 ASP A N 1
ATOM 724 C CA . ASP A 1 100 ? -16.052 -12.030 2.980 1.00 96.88 100 ASP A CA 1
ATOM 725 C C . ASP A 1 100 ? -15.808 -11.040 4.135 1.00 96.88 100 ASP A C 1
ATOM 727 O O . ASP A 1 100 ? -15.180 -9.999 3.933 1.00 96.88 100 ASP A O 1
ATOM 731 N N . GLU A 1 101 ? -16.243 -11.368 5.352 1.00 95.56 101 GLU A N 1
ATOM 732 C CA . GLU A 1 101 ? -16.016 -10.538 6.539 1.00 95.56 101 GLU A CA 1
ATOM 733 C C . GLU A 1 101 ? -14.519 -10.215 6.701 1.00 95.56 101 GLU A C 1
ATOM 735 O O . GLU A 1 101 ? -13.669 -11.105 6.822 1.00 95.56 101 GLU A O 1
ATOM 740 N N . ARG A 1 102 ? -14.194 -8.914 6.679 1.00 96.50 102 ARG A N 1
ATOM 741 C CA . ARG A 1 102 ? -12.819 -8.381 6.751 1.00 96.50 102 ARG A CA 1
ATOM 742 C C . ARG A 1 102 ? -11.878 -8.903 5.657 1.00 96.50 102 ARG A C 1
ATOM 744 O O . ARG A 1 102 ? -10.661 -8.779 5.798 1.00 96.50 102 ARG A O 1
ATOM 751 N N . THR A 1 103 ? -12.406 -9.480 4.582 1.00 98.25 103 THR A N 1
ATOM 752 C CA . THR A 1 103 ? -11.621 -10.078 3.501 1.00 98.25 103 THR A CA 1
ATOM 753 C C . THR A 1 103 ? -11.958 -9.408 2.183 1.00 98.25 103 THR A C 1
ATOM 755 O O . THR A 1 103 ? -13.108 -9.375 1.749 1.00 98.25 103 THR A O 1
ATOM 758 N N . TYR A 1 104 ? -10.928 -8.923 1.504 1.00 98.38 104 TYR A N 1
ATOM 759 C CA . TYR A 1 104 ? -11.056 -8.105 0.311 1.00 98.38 104 TYR A CA 1
ATOM 760 C C . TYR A 1 104 ? -10.246 -8.707 -0.826 1.00 98.38 104 TYR A C 1
ATOM 762 O O . TYR A 1 104 ? -9.156 -9.246 -0.628 1.00 98.38 104 TYR A O 1
ATOM 770 N N . LYS A 1 105 ? -10.775 -8.606 -2.040 1.00 98.38 105 LYS A N 1
ATOM 771 C CA . LYS A 1 105 ? -10.037 -8.849 -3.270 1.00 98.38 105 LYS A CA 1
ATOM 772 C C . LYS A 1 105 ? -9.619 -7.509 -3.859 1.00 98.38 105 LYS A C 1
ATOM 774 O O . LYS A 1 105 ? -10.476 -6.724 -4.253 1.00 98.38 105 LYS A O 1
ATOM 779 N N . ILE A 1 106 ? -8.315 -7.303 -3.966 1.00 98.06 106 ILE A N 1
ATOM 780 C CA . ILE A 1 106 ? -7.691 -6.151 -4.610 1.00 98.06 106 ILE A CA 1
ATOM 781 C C . ILE A 1 106 ? -7.162 -6.607 -5.968 1.00 98.06 106 ILE A C 1
ATOM 783 O O . ILE A 1 106 ? -6.411 -7.576 -6.061 1.00 98.06 106 ILE A O 1
ATOM 787 N N . THR A 1 107 ? -7.578 -5.935 -7.035 1.00 96.94 107 THR A N 1
ATOM 788 C CA . THR A 1 107 ? -7.086 -6.156 -8.402 1.00 96.94 107 THR A CA 1
ATOM 789 C C . THR A 1 107 ? -6.239 -4.962 -8.798 1.00 96.94 107 THR A C 1
ATOM 791 O O . THR A 1 107 ? -6.717 -3.845 -8.682 1.00 96.94 107 THR A O 1
ATOM 794 N N . LEU A 1 108 ? -5.013 -5.178 -9.265 1.00 95.62 108 LEU A N 1
ATOM 795 C CA . LEU A 1 108 ? -4.068 -4.123 -9.634 1.00 95.62 108 LEU A CA 1
ATOM 796 C C . LEU A 1 108 ? -3.678 -4.276 -11.100 1.00 95.62 108 LEU A C 1
ATOM 798 O O . LEU A 1 108 ? -3.199 -5.337 -11.507 1.00 95.62 108 LEU A O 1
ATOM 802 N N . ALA A 1 109 ? -3.876 -3.226 -11.890 1.00 92.06 109 ALA A N 1
ATOM 803 C CA . ALA A 1 109 ? -3.435 -3.161 -13.276 1.00 92.06 109 ALA A CA 1
ATOM 804 C C . ALA A 1 109 ? -1.955 -2.760 -13.325 1.00 92.06 109 ALA A C 1
ATOM 806 O O . ALA A 1 109 ? -1.595 -1.617 -13.054 1.00 92.06 109 ALA A O 1
ATOM 807 N N . CYS A 1 110 ? -1.102 -3.727 -13.645 1.00 88.81 110 CYS A N 1
ATOM 808 C CA . CYS A 1 110 ? 0.315 -3.533 -13.918 1.00 88.81 110 CYS A CA 1
ATOM 809 C C . CYS A 1 110 ? 0.798 -4.746 -14.729 1.00 88.81 110 CYS A C 1
ATOM 811 O O . CYS A 1 110 ? 0.511 -5.877 -14.329 1.00 88.81 110 CYS A O 1
ATOM 813 N N . PRO A 1 111 ? 1.486 -4.546 -15.865 1.00 85.06 111 PRO A N 1
ATOM 814 C CA . PRO A 1 111 ? 1.985 -5.645 -16.687 1.00 85.06 111 PRO A CA 1
ATOM 815 C C . PRO A 1 111 ? 3.239 -6.321 -16.113 1.00 85.06 111 PRO A C 1
ATOM 817 O O . PRO A 1 111 ? 3.570 -7.418 -16.551 1.00 85.06 111 PRO A O 1
ATOM 820 N N . ASP A 1 112 ? 3.954 -5.671 -15.188 1.00 91.88 112 ASP A N 1
ATOM 821 C CA . ASP A 1 112 ? 5.144 -6.236 -14.551 1.00 91.88 112 ASP A CA 1
ATOM 822 C C . ASP A 1 112 ? 4.789 -6.855 -13.193 1.00 91.88 112 ASP A C 1
ATOM 824 O O . ASP A 1 112 ? 4.503 -6.149 -12.220 1.00 91.88 112 ASP A O 1
ATOM 828 N N . ASP A 1 113 ? 4.816 -8.188 -13.148 1.00 92.81 113 ASP A N 1
ATOM 829 C CA . ASP A 1 113 ? 4.405 -8.999 -11.999 1.00 92.81 113 ASP A CA 1
ATOM 830 C C . ASP A 1 113 ? 5.280 -8.772 -10.759 1.00 92.81 113 ASP A C 1
ATOM 832 O O . ASP A 1 113 ? 4.790 -8.795 -9.626 1.00 92.81 113 ASP A O 1
ATOM 836 N N . VAL A 1 114 ? 6.584 -8.563 -10.961 1.00 94.19 114 VAL A N 1
ATOM 837 C CA . VAL A 1 114 ? 7.542 -8.356 -9.867 1.00 94.19 114 VAL A CA 1
ATOM 838 C C . VAL A 1 114 ? 7.334 -6.974 -9.276 1.00 94.19 114 VAL A C 1
ATOM 840 O O . VAL A 1 114 ? 7.280 -6.833 -8.051 1.00 94.19 114 VAL A O 1
ATOM 843 N N . LEU A 1 115 ? 7.153 -5.975 -10.137 1.00 95.06 115 LEU A N 1
ATOM 844 C CA . LEU A 1 115 ? 6.887 -4.605 -9.735 1.00 95.06 115 LEU A CA 1
ATOM 845 C C . LEU A 1 115 ? 5.604 -4.508 -8.907 1.00 95.06 115 LEU A C 1
ATOM 847 O O . LEU A 1 115 ? 5.622 -3.936 -7.820 1.00 95.06 115 LEU A O 1
ATOM 851 N N . VAL A 1 116 ? 4.502 -5.102 -9.376 1.00 95.81 116 VAL A N 1
ATOM 852 C CA . VAL A 1 116 ? 3.206 -5.031 -8.677 1.00 95.81 116 VAL A CA 1
ATOM 853 C C . VAL A 1 116 ? 3.174 -5.847 -7.393 1.00 95.81 116 VAL A C 1
ATOM 855 O O . VAL A 1 116 ? 2.644 -5.372 -6.388 1.00 95.81 116 VAL A O 1
ATOM 858 N N . ALA A 1 117 ? 3.792 -7.031 -7.366 1.00 96.56 117 ALA A N 1
ATOM 859 C CA . ALA A 1 117 ? 3.915 -7.805 -6.133 1.00 96.56 117 ALA A CA 1
ATOM 860 C C . ALA A 1 117 ? 4.797 -7.086 -5.099 1.00 96.56 117 ALA A C 1
ATOM 862 O O . ALA A 1 117 ? 4.467 -7.059 -3.910 1.00 96.56 117 ALA A O 1
ATOM 863 N N . GLY A 1 118 ? 5.897 -6.475 -5.548 1.00 97.12 118 GLY A N 1
ATOM 864 C CA . GLY A 1 118 ? 6.785 -5.677 -4.709 1.00 97.12 118 GLY A CA 1
ATOM 865 C C . GLY A 1 118 ? 6.097 -4.428 -4.163 1.00 97.12 118 GLY A C 1
ATOM 866 O O . GLY A 1 118 ? 6.147 -4.190 -2.958 1.00 97.12 118 GLY A O 1
ATOM 867 N N . ALA A 1 119 ? 5.392 -3.676 -5.010 1.00 97.62 119 ALA A N 1
ATOM 868 C CA . ALA A 1 119 ? 4.630 -2.498 -4.605 1.00 97.62 119 ALA A CA 1
ATOM 869 C C . ALA A 1 119 ? 3.539 -2.850 -3.585 1.00 97.62 119 ALA A C 1
ATOM 871 O O . ALA A 1 119 ? 3.458 -2.200 -2.547 1.00 97.62 119 ALA A O 1
ATOM 872 N N . LEU A 1 120 ? 2.765 -3.919 -3.813 1.00 98.00 120 LEU A N 1
ATOM 873 C CA . LEU A 1 120 ? 1.747 -4.379 -2.863 1.00 98.00 120 LEU A CA 1
ATOM 874 C C . LEU A 1 120 ? 2.367 -4.771 -1.514 1.00 98.00 120 LEU A C 1
ATOM 876 O O . LEU A 1 120 ? 1.862 -4.398 -0.457 1.00 98.00 120 LEU A O 1
ATOM 880 N N . SER A 1 121 ? 3.482 -5.506 -1.532 1.00 97.69 121 SER A N 1
ATOM 881 C CA . SER A 1 121 ? 4.183 -5.887 -0.301 1.00 97.69 121 SER A CA 1
ATOM 882 C C . SER A 1 121 ? 4.712 -4.667 0.457 1.00 97.69 121 SER A C 1
ATOM 884 O O . SER A 1 121 ? 4.641 -4.632 1.687 1.00 97.69 121 SER A O 1
ATOM 886 N N . SER A 1 122 ? 5.244 -3.676 -0.257 1.00 98.19 122 SER A N 1
ATOM 887 C CA . SER A 1 122 ? 5.715 -2.418 0.324 1.00 98.19 122 SER A CA 1
ATOM 888 C C . SER A 1 122 ? 4.561 -1.588 0.885 1.00 98.19 122 SER A C 1
ATOM 890 O O . SER A 1 122 ? 4.683 -1.059 1.985 1.00 98.19 122 SER A O 1
ATOM 892 N N . ALA A 1 123 ? 3.418 -1.544 0.198 1.00 98.38 123 ALA A N 1
ATOM 893 C CA . ALA A 1 123 ? 2.210 -0.870 0.664 1.00 98.38 123 ALA A CA 1
ATOM 894 C C . ALA A 1 123 ? 1.690 -1.469 1.979 1.00 98.38 123 ALA A C 1
ATOM 896 O O . ALA A 1 123 ? 1.410 -0.735 2.925 1.00 98.38 123 ALA A O 1
ATOM 897 N N . VAL A 1 124 ? 1.645 -2.804 2.092 1.00 98.06 124 VAL A N 1
ATOM 898 C CA . VAL A 1 124 ? 1.289 -3.484 3.352 1.00 98.06 124 VAL A CA 1
ATOM 899 C C . VAL A 1 124 ? 2.241 -3.089 4.480 1.00 98.06 124 VAL A C 1
ATOM 901 O O . VAL A 1 124 ? 1.801 -2.867 5.608 1.00 98.06 124 VAL A O 1
ATOM 904 N N . TRP A 1 125 ? 3.541 -2.986 4.196 1.00 97.38 125 TRP A N 1
ATOM 905 C CA . TRP A 1 125 ? 4.524 -2.567 5.193 1.00 97.38 125 TRP A CA 1
ATOM 906 C C . TRP A 1 125 ? 4.362 -1.097 5.607 1.00 97.38 125 TRP A C 1
ATOM 908 O O . TRP A 1 125 ? 4.405 -0.806 6.802 1.00 97.38 125 TRP A O 1
ATOM 918 N N . ILE A 1 126 ? 4.118 -0.190 4.657 1.00 98.38 126 ILE A N 1
ATOM 919 C CA . ILE A 1 126 ? 3.847 1.230 4.926 1.00 98.38 126 ILE A CA 1
ATOM 920 C C . ILE A 1 126 ? 2.610 1.382 5.811 1.00 98.38 126 ILE A C 1
ATOM 922 O O . ILE A 1 126 ? 2.664 2.056 6.839 1.00 98.38 126 ILE A O 1
ATOM 926 N N . LEU A 1 127 ? 1.512 0.705 5.469 1.00 98.19 127 LEU A N 1
ATOM 927 C CA . LEU A 1 127 ? 0.298 0.753 6.281 1.00 98.19 127 LEU A CA 1
ATOM 928 C C . LEU A 1 127 ? 0.518 0.131 7.658 1.00 98.19 127 LEU A C 1
ATOM 930 O O . LEU A 1 127 ? 0.070 0.683 8.659 1.00 98.19 127 LEU A O 1
ATOM 934 N N . GLN A 1 128 ? 1.265 -0.972 7.750 1.00 97.62 128 GLN A N 1
ATOM 935 C CA . GLN A 1 128 ? 1.650 -1.517 9.049 1.00 97.62 128 GLN A CA 1
ATOM 936 C C . GLN A 1 128 ? 2.393 -0.475 9.886 1.00 97.62 128 GLN A C 1
ATOM 938 O O . GLN A 1 128 ? 2.096 -0.355 11.070 1.00 97.62 128 GLN A O 1
ATOM 943 N N . TRP A 1 129 ? 3.362 0.239 9.312 1.00 97.81 129 TRP A N 1
ATOM 944 C CA . TRP A 1 129 ? 4.110 1.284 10.009 1.00 97.81 129 TRP A CA 1
ATOM 945 C C . TRP A 1 129 ? 3.186 2.401 10.510 1.00 97.81 129 TRP A C 1
ATOM 947 O O . TRP A 1 129 ? 3.203 2.710 11.705 1.00 97.81 129 TRP A O 1
ATOM 957 N N . ALA A 1 130 ? 2.334 2.926 9.630 1.00 97.88 130 ALA A N 1
ATOM 958 C CA . ALA A 1 130 ? 1.444 4.041 9.931 1.00 97.88 130 ALA A CA 1
ATOM 959 C C . ALA A 1 130 ? 0.457 3.692 11.059 1.00 97.88 130 ALA A C 1
ATOM 961 O O . ALA A 1 130 ? 0.462 4.329 12.111 1.00 97.88 130 ALA A O 1
ATOM 962 N N . TYR A 1 131 ? -0.274 2.581 10.920 1.00 97.25 131 TYR A N 1
ATOM 963 C CA . TYR A 1 131 ? -1.260 2.100 11.904 1.00 97.25 131 TYR A CA 1
ATOM 964 C C . TYR A 1 131 ? -0.627 1.398 13.123 1.00 97.25 131 TYR A C 1
ATOM 966 O O . TYR A 1 131 ? -1.312 0.810 13.960 1.00 97.25 131 TYR A O 1
ATOM 974 N N . SER A 1 132 ? 0.705 1.438 13.241 1.00 95.44 132 SER A N 1
ATOM 975 C CA . SER A 1 132 ? 1.444 1.057 14.454 1.00 95.44 132 SER A CA 1
ATOM 976 C C . SER A 1 132 ? 1.990 2.266 15.221 1.00 95.44 132 SER A C 1
ATOM 978 O O . SER A 1 132 ? 2.783 2.081 16.152 1.00 95.44 132 SER A O 1
ATOM 980 N N . GLY A 1 133 ? 1.584 3.481 14.840 1.00 94.56 133 GLY A N 1
ATOM 981 C CA . GLY A 1 133 ? 1.955 4.738 15.491 1.00 94.56 133 GLY A CA 1
ATOM 982 C C . GLY A 1 133 ? 3.168 5.450 14.887 1.00 94.56 133 GLY A C 1
ATOM 983 O O . GLY A 1 133 ? 3.859 6.148 15.625 1.00 94.56 133 GLY A O 1
ATOM 984 N N . GLY 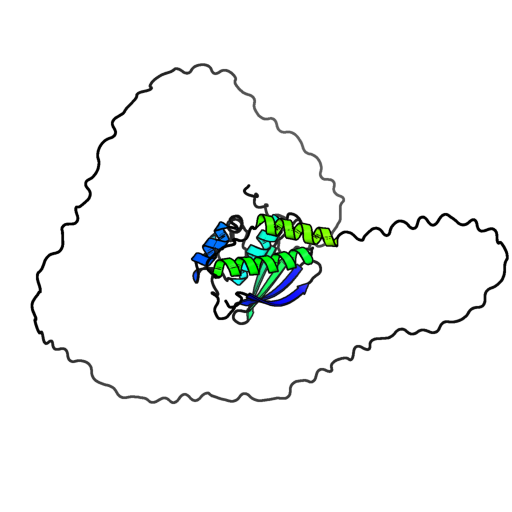A 1 134 ? 3.487 5.222 13.605 1.00 94.19 134 GLY A N 1
ATOM 985 C CA . GLY A 1 134 ? 4.397 6.093 12.842 1.00 94.19 134 GLY A CA 1
ATOM 986 C C . GLY A 1 134 ? 5.827 6.223 13.394 1.00 94.19 134 GLY A C 1
ATOM 987 O O . GLY A 1 134 ? 6.432 7.288 13.344 1.00 94.19 134 GLY A O 1
ATOM 988 N N . GLY A 1 135 ? 6.371 5.166 14.006 1.00 94.19 135 GLY A N 1
ATOM 989 C CA . GLY A 1 135 ? 7.666 5.227 14.699 1.00 94.19 135 GLY A CA 1
ATOM 990 C C . GLY A 1 135 ? 8.899 5.196 13.783 1.00 94.19 135 GLY A C 1
ATOM 991 O O . GLY A 1 135 ? 8.827 4.841 12.619 1.00 94.19 135 GLY A O 1
ATOM 992 N N . GLU A 1 136 ? 10.084 5.465 14.332 1.00 94.25 136 GLU A N 1
ATOM 993 C CA . GLU A 1 136 ? 11.331 5.382 13.557 1.00 94.25 136 GLU A CA 1
ATOM 994 C C . GLU A 1 136 ? 11.765 3.923 13.269 1.00 94.25 136 GLU A C 1
ATOM 996 O O . GLU A 1 136 ? 11.736 3.083 14.182 1.00 94.25 136 GLU A O 1
ATOM 1001 N N . PRO A 1 137 ? 12.281 3.612 12.062 1.00 93.94 137 PRO A N 1
ATOM 1002 C CA . PRO A 1 137 ? 12.466 4.526 10.932 1.00 93.94 137 PRO A CA 1
ATOM 1003 C C . PRO A 1 137 ? 11.181 4.733 10.113 1.00 93.94 137 PRO A C 1
ATOM 1005 O O . PRO A 1 137 ? 10.482 3.764 9.813 1.00 93.94 137 PRO A O 1
ATOM 1008 N N . GLU A 1 138 ? 10.936 5.977 9.707 1.00 97.44 138 GLU A N 1
ATOM 1009 C CA . GLU A 1 138 ? 9.913 6.334 8.717 1.00 97.44 138 GLU A CA 1
ATOM 1010 C C . GLU A 1 138 ? 10.198 5.705 7.327 1.00 97.44 138 GLU A C 1
ATOM 1012 O O . GLU A 1 138 ? 11.361 5.652 6.902 1.00 97.44 138 GLU A O 1
ATOM 1017 N N . PRO A 1 139 ? 9.169 5.204 6.611 1.00 97.88 139 PRO A N 1
ATOM 1018 C CA . PRO A 1 139 ? 9.260 4.784 5.217 1.00 97.88 139 PRO A CA 1
ATOM 1019 C C . PRO A 1 139 ? 9.736 5.899 4.283 1.00 97.88 139 PRO A C 1
ATOM 1021 O O . PRO A 1 139 ? 9.083 6.924 4.133 1.00 97.88 139 PRO A O 1
ATOM 1024 N N . ASP A 1 140 ? 10.829 5.647 3.566 1.00 98.00 140 ASP A N 1
ATOM 1025 C CA . ASP A 1 140 ? 11.271 6.506 2.467 1.00 98.00 140 ASP A CA 1
ATOM 1026 C C . ASP A 1 140 ? 10.627 6.021 1.159 1.00 98.00 140 ASP A C 1
ATOM 1028 O O . ASP A 1 140 ? 11.086 5.055 0.543 1.00 98.00 140 ASP A O 1
ATOM 1032 N N . VAL A 1 141 ? 9.514 6.651 0.775 1.00 97.69 141 VAL A N 1
ATOM 1033 C CA . VAL A 1 141 ? 8.689 6.242 -0.376 1.00 97.69 141 VAL A CA 1
ATOM 1034 C C . VAL A 1 141 ? 9.468 6.334 -1.693 1.00 97.69 141 VAL A C 1
ATOM 1036 O O . VAL A 1 141 ? 9.380 5.422 -2.517 1.00 97.69 141 VAL A O 1
ATOM 1039 N N . GLU A 1 142 ? 10.301 7.366 -1.859 1.00 96.69 142 GLU A N 1
ATOM 1040 C CA . GLU A 1 142 ? 11.145 7.538 -3.048 1.00 96.69 142 GLU A CA 1
ATOM 1041 C C . GLU A 1 142 ? 12.201 6.427 -3.129 1.00 96.69 142 GLU A C 1
ATOM 1043 O O . GLU A 1 142 ? 12.380 5.804 -4.182 1.00 96.69 142 GLU A O 1
ATOM 1048 N N . ALA A 1 143 ? 12.863 6.109 -2.012 1.00 97.88 143 ALA A N 1
ATOM 1049 C CA . ALA A 1 143 ? 13.832 5.017 -1.964 1.00 97.88 143 ALA A CA 1
ATOM 1050 C C . ALA A 1 143 ? 13.181 3.645 -2.193 1.00 97.88 143 ALA A C 1
ATOM 1052 O O . ALA A 1 143 ? 13.787 2.782 -2.833 1.00 97.88 143 ALA A O 1
ATOM 1053 N N . ILE A 1 144 ? 11.954 3.432 -1.707 1.00 98.12 144 ILE A N 1
ATOM 1054 C CA . ILE A 1 144 ? 11.179 2.210 -1.967 1.00 98.12 144 ILE A CA 1
ATOM 1055 C C . ILE A 1 144 ? 10.872 2.093 -3.460 1.00 98.12 144 ILE A C 1
ATOM 1057 O O . ILE A 1 144 ? 11.160 1.052 -4.049 1.00 98.12 144 ILE A O 1
ATOM 1061 N N . ALA A 1 145 ? 10.337 3.145 -4.084 1.00 96.62 145 ALA A N 1
ATOM 1062 C CA . ALA A 1 145 ? 10.027 3.156 -5.512 1.00 96.62 145 ALA A CA 1
ATOM 1063 C C . ALA A 1 145 ? 11.285 2.912 -6.364 1.00 96.62 145 ALA A C 1
ATOM 1065 O O . ALA A 1 145 ? 11.275 2.050 -7.243 1.00 96.62 145 ALA A O 1
ATOM 1066 N N . SER A 1 146 ? 12.392 3.592 -6.050 1.00 97.31 146 SER A N 1
ATOM 1067 C CA . SER A 1 146 ? 13.690 3.377 -6.703 1.00 97.31 146 SER A CA 1
ATOM 1068 C C . SER A 1 146 ? 14.184 1.938 -6.537 1.00 97.31 146 SER A C 1
ATOM 1070 O O . SER A 1 146 ? 14.620 1.320 -7.503 1.00 97.31 146 SER A O 1
ATOM 1072 N N . GLY A 1 147 ? 14.090 1.378 -5.329 1.00 97.69 147 GLY A N 1
ATOM 1073 C CA . GLY A 1 147 ? 14.508 0.003 -5.057 1.00 97.69 147 GLY A CA 1
ATOM 1074 C C . GLY A 1 147 ? 13.655 -1.049 -5.771 1.00 97.69 147 GLY A C 1
ATOM 1075 O O . GLY A 1 147 ? 14.170 -2.106 -6.134 1.00 97.69 147 GLY A O 1
ATOM 1076 N N . LEU A 1 148 ? 12.368 -0.771 -6.001 1.00 96.81 148 LEU A N 1
ATOM 1077 C CA . LEU A 1 148 ? 11.492 -1.633 -6.800 1.00 96.81 148 LEU A CA 1
ATOM 1078 C C . LEU A 1 148 ? 11.907 -1.647 -8.275 1.00 96.81 148 LEU A C 1
ATOM 1080 O O . LEU A 1 148 ? 11.937 -2.718 -8.878 1.00 96.81 148 LEU A O 1
ATOM 1084 N N . VAL A 1 149 ? 12.269 -0.491 -8.839 1.00 95.75 149 VAL A N 1
ATOM 1085 C CA . VAL A 1 149 ? 12.793 -0.401 -10.213 1.00 95.75 149 VAL A CA 1
ATOM 1086 C C . VAL A 1 149 ? 14.114 -1.159 -10.334 1.00 95.75 149 VAL A C 1
ATOM 1088 O O . VAL A 1 149 ? 14.237 -2.027 -11.194 1.00 95.75 149 VAL A O 1
ATOM 1091 N N . ASP A 1 150 ? 15.056 -0.926 -9.414 1.00 95.94 150 ASP A N 1
ATOM 1092 C CA . ASP A 1 150 ? 16.344 -1.633 -9.387 1.00 95.94 150 ASP A CA 1
ATOM 1093 C C . ASP A 1 150 ? 16.165 -3.161 -9.288 1.00 95.94 150 ASP A C 1
ATOM 1095 O O . ASP A 1 150 ? 16.909 -3.932 -9.901 1.00 95.94 150 ASP A O 1
ATOM 1099 N N . LEU A 1 151 ? 15.170 -3.617 -8.516 1.00 95.19 151 LEU A N 1
ATOM 1100 C CA . LEU A 1 151 ? 14.833 -5.035 -8.401 1.00 95.19 151 LEU A CA 1
ATOM 1101 C C . LEU A 1 151 ? 14.379 -5.610 -9.746 1.00 95.19 151 LEU A C 1
ATOM 1103 O O . LEU A 1 151 ? 14.883 -6.659 -10.146 1.00 95.19 151 LEU A O 1
ATOM 1107 N N . VAL A 1 152 ? 13.446 -4.947 -10.430 1.00 93.62 152 VAL A N 1
ATOM 1108 C CA . VAL A 1 152 ? 12.936 -5.385 -11.738 1.00 93.62 152 VAL A CA 1
ATOM 1109 C C . VAL A 1 152 ? 14.060 -5.404 -12.774 1.00 93.62 152 VAL A C 1
ATOM 1111 O O . VAL A 1 152 ? 14.254 -6.418 -13.448 1.00 93.62 152 VAL A O 1
ATOM 1114 N N . ASP A 1 153 ? 14.866 -4.343 -12.833 1.00 93.31 153 ASP A N 1
ATOM 1115 C CA . ASP A 1 153 ? 15.997 -4.233 -13.759 1.00 93.31 153 ASP A CA 1
ATOM 1116 C C . ASP A 1 153 ? 17.014 -5.364 -13.552 1.00 93.31 153 ASP A C 1
ATOM 1118 O O . ASP A 1 153 ? 17.509 -5.944 -14.520 1.00 93.31 153 ASP A O 1
ATOM 1122 N N . SER A 1 154 ? 17.268 -5.761 -12.299 1.00 93.50 154 SER A N 1
ATOM 1123 C CA . SER A 1 154 ? 18.192 -6.861 -11.982 1.00 93.50 154 SER A CA 1
ATOM 1124 C C . SER A 1 154 ? 17.751 -8.235 -12.507 1.00 93.50 154 SER A C 1
ATOM 1126 O O . SER A 1 154 ? 18.570 -9.151 -12.600 1.00 93.50 154 SER A O 1
ATOM 1128 N N . LEU A 1 155 ? 16.469 -8.396 -12.846 1.00 90.06 155 LEU A N 1
ATOM 1129 C CA . LEU A 1 155 ? 15.910 -9.625 -13.416 1.00 90.06 155 LEU A CA 1
ATOM 1130 C C . LEU A 1 155 ? 15.879 -9.597 -14.953 1.00 90.06 155 LEU A C 1
ATOM 1132 O O . LEU A 1 155 ? 15.732 -10.650 -15.575 1.00 90.06 155 LEU A O 1
ATOM 1136 N N . GLY A 1 156 ? 16.004 -8.410 -15.557 1.00 73.50 156 GLY A N 1
ATOM 1137 C CA . GLY A 1 156 ? 15.859 -8.163 -16.993 1.00 73.50 156 GLY A CA 1
ATOM 1138 C C . GLY A 1 156 ? 17.088 -8.492 -17.846 1.00 73.50 156 GLY A C 1
ATOM 1139 O O . GLY A 1 156 ? 16.986 -8.493 -19.074 1.00 73.50 156 GLY A O 1
ATOM 1140 N N . GLU A 1 157 ? 18.235 -8.807 -17.241 1.00 59.19 157 GLU A N 1
ATOM 1141 C CA . GLU A 1 157 ? 19.435 -9.233 -17.963 1.00 59.19 157 GLU A CA 1
ATOM 1142 C C . GLU A 1 157 ? 19.519 -10.769 -18.011 1.00 59.19 157 GLU A C 1
ATOM 1144 O O . GLU A 1 157 ? 19.976 -11.396 -17.050 1.00 59.19 157 GLU A O 1
ATOM 1149 N N . PRO A 1 158 ? 19.162 -11.439 -19.128 1.00 53.62 158 PRO A N 1
ATOM 1150 C CA . PRO A 1 158 ? 19.847 -12.681 -19.425 1.00 53.62 158 PRO A CA 1
ATOM 1151 C C . PRO A 1 158 ? 21.310 -12.290 -19.617 1.00 53.62 158 PRO A C 1
ATOM 1153 O O . PRO A 1 158 ? 21.617 -11.511 -20.522 1.00 53.62 158 PRO A O 1
ATOM 1156 N N . GLU A 1 159 ? 22.210 -12.789 -18.764 1.00 49.47 159 GLU A N 1
ATOM 1157 C CA . GLU A 1 159 ? 23.635 -12.723 -19.065 1.00 49.47 159 GLU A CA 1
ATOM 1158 C C . GLU A 1 159 ? 23.786 -13.220 -20.500 1.00 49.47 159 GLU A C 1
ATOM 1160 O O . GLU A 1 159 ? 23.472 -14.376 -20.798 1.00 49.47 159 GLU A O 1
ATOM 1165 N N . SER A 1 160 ? 24.162 -12.322 -21.413 1.00 52.31 160 SER A N 1
ATOM 1166 C CA . SER A 1 160 ? 24.548 -12.715 -22.754 1.00 52.31 160 SER A CA 1
ATOM 1167 C C . SER A 1 160 ? 25.652 -13.736 -22.546 1.00 52.31 160 SER A C 1
ATOM 1169 O O . SER A 1 160 ? 26.734 -13.364 -22.076 1.00 52.31 160 SER A O 1
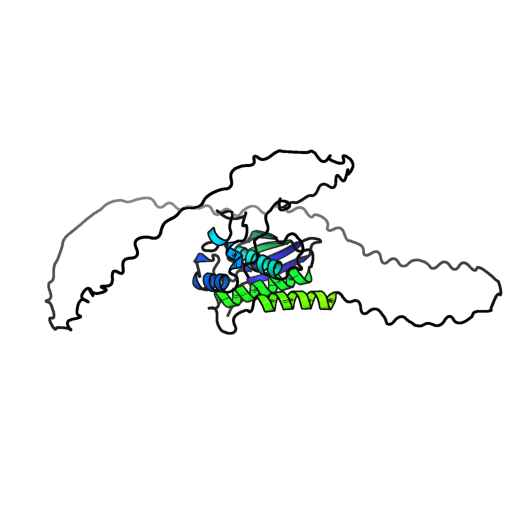ATOM 1171 N N . GLU A 1 161 ? 25.350 -15.015 -22.792 1.00 52.12 161 GLU A N 1
ATOM 1172 C CA . GLU A 1 161 ? 26.345 -16.077 -22.770 1.00 52.12 161 GLU A CA 1
ATOM 1173 C C . GLU A 1 161 ? 27.556 -15.528 -23.528 1.00 52.12 161 GLU A C 1
ATOM 1175 O O . GLU A 1 161 ? 27.356 -14.980 -24.619 1.00 52.12 161 GLU A O 1
ATOM 1180 N N . PRO A 1 162 ? 28.773 -15.535 -22.943 1.00 49.59 162 PRO A N 1
ATOM 1181 C CA . PRO A 1 162 ? 29.928 -14.991 -23.634 1.00 49.59 162 PRO A CA 1
ATOM 1182 C C . PRO A 1 162 ? 29.966 -15.680 -24.985 1.00 49.59 162 PRO A C 1
ATOM 1184 O O . PRO A 1 162 ? 30.011 -16.910 -25.014 1.00 49.59 162 PRO A O 1
ATOM 1187 N N . GLU A 1 163 ? 29.840 -14.886 -26.053 1.00 50.28 163 GLU A N 1
ATOM 1188 C CA . GLU A 1 163 ? 29.785 -15.385 -27.418 1.00 50.28 163 GLU A CA 1
ATOM 1189 C C . GLU A 1 163 ? 30.887 -16.430 -27.546 1.00 50.28 163 GLU A C 1
ATOM 1191 O O . GLU A 1 163 ? 32.068 -16.123 -27.358 1.00 50.28 163 GLU A O 1
ATOM 1196 N N . ASP A 1 164 ? 30.474 -17.690 -27.707 1.00 47.88 164 ASP A N 1
ATOM 1197 C CA . ASP A 1 164 ? 31.381 -18.796 -27.932 1.00 47.88 164 ASP A CA 1
ATOM 1198 C C . ASP A 1 164 ? 32.083 -18.461 -29.242 1.00 47.88 164 ASP A C 1
ATOM 1200 O O . ASP A 1 164 ? 31.535 -18.642 -30.332 1.00 47.88 164 ASP A O 1
ATOM 1204 N N . ASP A 1 165 ? 33.270 -17.872 -29.104 1.00 50.53 165 ASP A N 1
ATOM 1205 C CA . ASP A 1 165 ? 34.250 -17.571 -30.140 1.00 50.53 165 ASP A CA 1
ATOM 1206 C C . ASP A 1 165 ? 34.804 -18.918 -30.649 1.00 50.53 165 ASP A C 1
ATOM 1208 O O . ASP A 1 165 ? 35.988 -19.252 -30.565 1.00 50.53 165 ASP A O 1
ATOM 1212 N N . SER A 1 166 ? 33.888 -19.763 -31.115 1.00 50.16 166 SER A N 1
ATOM 1213 C CA . SER A 1 166 ? 34.135 -20.998 -31.821 1.00 50.16 166 SER A CA 1
ATOM 1214 C C . SER A 1 166 ? 34.627 -20.610 -33.206 1.00 50.16 166 SER A C 1
ATOM 1216 O O . SER A 1 166 ? 33.853 -20.464 -34.156 1.00 50.16 166 SER A O 1
ATOM 1218 N N . GLU A 1 167 ? 35.940 -20.408 -33.312 1.00 49.19 167 GLU A N 1
ATOM 1219 C CA . GLU A 1 167 ? 36.623 -20.275 -34.594 1.00 49.19 167 GLU A CA 1
ATOM 1220 C C . GLU A 1 167 ? 36.186 -21.413 -35.537 1.00 49.19 167 GLU A C 1
ATOM 1222 O O . GLU A 1 167 ? 36.122 -22.575 -35.116 1.00 49.19 167 GLU A O 1
ATOM 1227 N N . PRO A 1 168 ? 35.891 -21.128 -36.818 1.00 44.84 168 PRO A N 1
ATOM 1228 C CA . PRO A 1 168 ? 35.450 -22.158 -37.741 1.00 44.84 168 PRO A CA 1
ATOM 1229 C C . PRO A 1 168 ? 36.599 -23.141 -37.970 1.00 44.84 168 PRO A C 1
ATOM 1231 O O . PRO A 1 168 ? 37.609 -22.812 -38.594 1.00 44.84 168 PRO A O 1
ATOM 1234 N N . LEU A 1 169 ? 36.448 -24.367 -37.469 1.00 46.38 169 LEU A N 1
ATOM 1235 C CA . LEU A 1 169 ? 37.291 -25.477 -37.884 1.00 46.38 169 LEU A CA 1
ATOM 1236 C C . LEU A 1 169 ? 36.973 -25.776 -39.352 1.00 46.38 169 LEU A C 1
ATOM 1238 O O . LEU A 1 169 ? 35.893 -26.268 -39.672 1.00 46.38 169 LEU A O 1
ATOM 1242 N N . ASP A 1 170 ? 37.925 -25.453 -40.230 1.00 43.56 170 ASP A N 1
ATOM 1243 C CA . ASP A 1 170 ? 37.980 -25.926 -41.612 1.00 43.56 170 ASP A CA 1
ATOM 1244 C C . ASP A 1 170 ? 37.704 -27.441 -41.655 1.00 43.56 170 ASP A C 1
ATOM 1246 O O . ASP A 1 170 ? 38.518 -28.247 -41.193 1.00 43.56 170 ASP A O 1
ATOM 1250 N N . ASP A 1 171 ? 36.568 -27.825 -42.234 1.00 40.69 171 ASP A N 1
ATOM 1251 C CA . ASP A 1 171 ? 36.255 -29.200 -42.615 1.00 40.69 171 ASP A CA 1
ATOM 1252 C C . ASP A 1 171 ? 36.661 -29.434 -44.079 1.00 40.69 171 ASP A C 1
ATOM 1254 O O . ASP A 1 171 ? 36.156 -28.752 -44.978 1.00 40.69 171 ASP A O 1
ATOM 1258 N N . PRO A 1 172 ? 37.555 -30.399 -44.354 1.00 47.88 172 PRO A N 1
ATOM 1259 C CA . PRO A 1 172 ? 37.681 -30.956 -45.682 1.00 47.88 172 PRO A CA 1
ATOM 1260 C C . PRO A 1 172 ? 37.491 -32.476 -45.661 1.00 47.88 172 PRO A C 1
ATOM 1262 O O . PRO A 1 172 ? 38.437 -33.194 -45.976 1.00 47.88 172 PRO A O 1
ATOM 1265 N N . PHE A 1 173 ? 36.305 -32.994 -45.339 1.00 36.25 173 PHE A N 1
ATOM 1266 C CA . PHE A 1 173 ? 35.972 -34.389 -45.652 1.00 36.25 173 PHE A CA 1
ATOM 1267 C C . PHE A 1 173 ? 34.580 -34.556 -46.271 1.00 36.25 173 PHE A C 1
ATOM 1269 O O . PHE A 1 173 ? 33.601 -34.944 -45.645 1.00 36.25 173 PHE A O 1
ATOM 1276 N N . ASP A 1 174 ? 34.575 -34.324 -47.582 1.00 45.03 174 ASP A N 1
ATOM 1277 C CA . ASP A 1 174 ? 33.762 -35.035 -48.565 1.00 45.03 174 ASP A CA 1
ATOM 1278 C C . ASP A 1 174 ? 34.052 -36.547 -48.453 1.00 45.03 174 ASP A C 1
ATOM 1280 O O . ASP A 1 174 ? 35.165 -36.979 -48.760 1.00 45.03 174 ASP A O 1
ATOM 1284 N N . ASP A 1 175 ? 33.096 -37.337 -47.960 1.00 38.47 175 ASP A N 1
ATOM 1285 C CA . ASP A 1 175 ? 32.842 -38.674 -48.505 1.00 38.47 175 ASP A CA 1
ATOM 1286 C C . ASP A 1 175 ? 31.436 -39.166 -48.125 1.00 38.47 175 ASP A C 1
ATOM 1288 O O . ASP A 1 175 ? 30.945 -39.003 -47.006 1.00 38.47 175 ASP A O 1
ATOM 1292 N N . GLU A 1 176 ? 30.781 -39.742 -49.121 1.00 43.97 176 GLU A N 1
ATOM 1293 C CA . GLU A 1 176 ? 29.384 -40.144 -49.152 1.00 43.97 176 GLU A CA 1
ATOM 1294 C C . GLU A 1 176 ? 29.077 -41.401 -48.300 1.00 43.97 176 GLU A C 1
ATOM 1296 O O . GLU A 1 176 ? 29.948 -42.220 -48.002 1.00 43.97 176 GLU A O 1
ATOM 1301 N N . LEU A 1 177 ? 27.760 -41.624 -48.120 1.00 37.69 177 LEU A N 1
ATOM 1302 C CA . LEU A 1 177 ? 27.029 -42.901 -47.932 1.00 37.69 177 LEU A CA 1
ATOM 1303 C C . LEU A 1 177 ? 26.562 -43.252 -46.497 1.00 37.69 177 LEU A C 1
ATOM 1305 O O . LEU A 1 177 ? 27.256 -42.999 -45.522 1.00 37.69 177 LEU A O 1
ATOM 1309 N N . PRO A 1 178 ? 25.464 -44.026 -46.359 1.00 44.72 178 PRO A N 1
ATOM 1310 C CA . PRO A 1 178 ? 24.101 -43.725 -46.787 1.00 44.72 178 PRO A CA 1
ATOM 1311 C C . PRO A 1 178 ? 23.091 -43.894 -45.625 1.00 44.72 178 PRO A C 1
ATOM 1313 O O . PRO A 1 178 ? 23.391 -44.454 -44.576 1.00 44.72 178 PRO A O 1
ATOM 1316 N N . TYR A 1 179 ? 21.869 -43.420 -45.864 1.00 45.47 179 TYR A N 1
ATOM 1317 C CA . TYR A 1 179 ? 20.676 -43.570 -45.029 1.00 45.47 179 TYR A CA 1
ATOM 1318 C C . TYR A 1 179 ? 20.470 -44.992 -44.477 1.00 45.47 179 TYR A C 1
ATOM 1320 O O . TYR A 1 179 ? 20.294 -45.927 -45.255 1.00 45.47 179 TYR A O 1
ATOM 1328 N N . GLU A 1 180 ? 20.346 -45.106 -43.154 1.00 42.81 180 GLU A N 1
ATOM 1329 C CA . GLU A 1 180 ? 19.592 -46.169 -42.484 1.00 42.81 180 GLU A CA 1
ATOM 1330 C C . GLU A 1 180 ? 18.588 -45.483 -41.542 1.00 42.81 180 GLU A C 1
ATOM 1332 O O . GLU A 1 180 ? 18.942 -44.715 -40.649 1.00 42.81 180 GLU A O 1
ATOM 1337 N N . GLU A 1 181 ? 17.313 -45.705 -41.839 1.00 47.31 181 GLU A N 1
ATOM 1338 C CA . GLU A 1 181 ? 16.140 -45.242 -41.110 1.00 47.31 181 GLU A CA 1
ATOM 1339 C C . GLU A 1 181 ? 16.009 -46.065 -39.819 1.00 47.31 181 GLU A C 1
ATOM 1341 O O . GLU A 1 181 ? 15.648 -47.240 -39.875 1.00 47.31 181 GLU A O 1
ATOM 1346 N N . GLU A 1 182 ? 16.298 -45.473 -38.655 1.00 44.44 182 GLU A N 1
ATOM 1347 C CA . GLU A 1 182 ? 15.949 -46.074 -37.364 1.00 44.44 182 GLU A CA 1
ATOM 1348 C C . GLU A 1 182 ? 14.830 -45.265 -36.702 1.00 44.44 182 GLU A C 1
ATOM 1350 O O . GLU A 1 182 ? 14.995 -44.141 -36.228 1.00 44.44 182 GLU A O 1
ATOM 1355 N N . THR A 1 183 ? 13.648 -45.869 -36.724 1.00 39.72 183 THR A N 1
ATOM 1356 C CA . THR A 1 183 ? 12.436 -45.457 -36.026 1.00 39.72 183 THR A CA 1
ATOM 1357 C C . THR A 1 183 ? 12.681 -45.368 -34.519 1.00 39.72 183 THR A C 1
ATOM 1359 O O . THR A 1 183 ? 12.740 -46.399 -33.846 1.00 39.72 183 THR A O 1
ATOM 1362 N N . VAL A 1 184 ? 12.749 -44.157 -33.964 1.00 40.03 184 VAL A N 1
ATOM 1363 C CA . VAL A 1 184 ? 12.631 -43.959 -32.514 1.00 40.03 184 VAL A CA 1
ATOM 1364 C C . VAL A 1 184 ? 11.155 -43.826 -32.165 1.00 40.03 184 VAL A C 1
ATOM 1366 O O . VAL A 1 184 ? 10.468 -42.879 -32.544 1.00 40.03 184 VAL A O 1
ATOM 1369 N N . VAL A 1 185 ? 10.676 -44.851 -31.471 1.00 40.25 185 VAL A N 1
ATOM 1370 C CA . VAL A 1 185 ? 9.356 -44.932 -30.861 1.00 40.25 185 VAL A CA 1
ATOM 1371 C C . VAL A 1 185 ? 9.243 -43.891 -29.743 1.00 40.25 185 VAL A C 1
ATOM 1373 O O . VAL A 1 185 ? 10.143 -43.719 -28.928 1.00 40.25 185 VAL A O 1
ATOM 1376 N N . THR A 1 186 ? 8.098 -43.222 -29.752 1.00 41.09 186 THR A N 1
ATOM 1377 C CA . THR A 1 186 ? 7.537 -42.273 -28.788 1.00 41.09 186 THR A CA 1
ATOM 1378 C C . THR A 1 186 ? 7.610 -42.710 -27.320 1.00 41.09 186 THR A C 1
ATOM 1380 O O . THR A 1 186 ? 7.148 -43.802 -26.999 1.00 41.09 186 THR A O 1
ATOM 1383 N N . GLU A 1 187 ? 7.969 -41.785 -26.425 1.00 40.62 187 GLU A N 1
ATOM 1384 C CA . GLU A 1 187 ? 7.309 -41.656 -25.116 1.00 40.62 187 GLU A CA 1
ATOM 1385 C C . GLU A 1 187 ? 6.889 -40.196 -24.899 1.00 40.62 187 GLU A C 1
ATOM 1387 O O . GLU A 1 187 ? 7.637 -39.352 -24.414 1.00 40.62 187 GLU A O 1
ATOM 1392 N N . PHE A 1 188 ? 5.660 -39.911 -25.326 1.00 40.97 188 PHE A N 1
ATOM 1393 C CA . PHE A 1 188 ? 4.861 -38.784 -24.864 1.00 40.97 188 PHE A CA 1
ATOM 1394 C C . PHE A 1 188 ? 4.238 -39.243 -23.539 1.00 40.97 188 PHE A C 1
ATOM 1396 O O . PHE A 1 188 ? 3.434 -40.177 -23.539 1.00 40.97 188 PHE A O 1
ATOM 1403 N N . VAL A 1 189 ? 4.636 -38.658 -22.408 1.00 37.03 189 VAL A N 1
ATOM 1404 C CA . VAL A 1 189 ? 3.955 -38.915 -21.133 1.00 37.03 189 VAL A CA 1
ATOM 1405 C C . VAL A 1 189 ? 2.704 -38.046 -21.114 1.00 37.03 189 VAL A C 1
ATOM 1407 O O . VAL A 1 189 ? 2.744 -36.863 -20.791 1.00 37.03 189 VAL A O 1
ATOM 1410 N N . ASP A 1 190 ? 1.610 -38.658 -21.548 1.00 36.97 190 ASP A N 1
ATOM 1411 C CA . ASP A 1 190 ? 0.247 -38.148 -21.478 1.00 36.97 190 ASP A CA 1
ATOM 1412 C C . ASP A 1 190 ? -0.173 -38.121 -19.998 1.00 36.97 190 ASP A C 1
ATOM 1414 O O . ASP A 1 190 ? -0.449 -39.158 -19.385 1.00 36.97 190 ASP A O 1
ATOM 1418 N N . ALA A 1 191 ? -0.112 -36.943 -19.375 1.00 41.19 191 ALA A N 1
ATOM 1419 C CA . ALA A 1 191 ? -0.632 -36.734 -18.032 1.00 41.19 191 ALA A CA 1
ATOM 1420 C C . ALA A 1 191 ? -2.161 -36.745 -18.113 1.00 41.19 191 ALA A C 1
ATOM 1422 O O . ALA A 1 191 ? -2.801 -35.734 -18.396 1.00 41.19 191 ALA A O 1
ATOM 1423 N N . ALA A 1 192 ? -2.724 -37.931 -17.890 1.00 40.91 192 ALA A N 1
ATOM 1424 C CA . ALA A 1 192 ? -4.149 -38.172 -17.783 1.00 40.91 192 ALA A CA 1
ATOM 1425 C C . ALA A 1 192 ? -4.787 -37.219 -16.758 1.00 40.91 192 ALA A C 1
ATOM 1427 O O . ALA A 1 192 ? -4.606 -37.351 -15.548 1.00 40.91 192 ALA A O 1
ATOM 1428 N N . TYR A 1 193 ? -5.549 -36.263 -17.279 1.00 43.72 193 TYR A N 1
ATOM 1429 C CA . TYR A 1 193 ? -6.573 -35.525 -16.560 1.00 43.72 193 TYR A CA 1
ATOM 1430 C C . TYR A 1 193 ? -7.718 -36.502 -16.265 1.00 43.72 193 TYR A C 1
ATOM 1432 O O . TYR A 1 193 ? -8.434 -36.918 -17.179 1.00 43.72 193 TYR A O 1
ATOM 1440 N N . GLU A 1 194 ? -7.862 -36.928 -15.010 1.00 49.25 194 GLU A N 1
ATOM 1441 C CA . GLU A 1 194 ? -9.048 -37.676 -14.595 1.00 49.25 194 GLU A CA 1
ATOM 1442 C C . GLU A 1 194 ? -10.240 -36.712 -14.489 1.00 49.25 194 GLU A C 1
ATOM 1444 O O . GLU A 1 194 ? -10.154 -35.720 -13.759 1.00 49.25 194 GLU A O 1
ATOM 1449 N N . PRO A 1 195 ? -11.356 -36.963 -15.197 1.00 45.75 195 PRO A N 1
ATOM 1450 C CA . PRO A 1 195 ? -12.558 -36.169 -15.025 1.00 45.75 195 PRO A CA 1
ATOM 1451 C C . PRO A 1 195 ? -13.171 -36.476 -13.657 1.00 45.75 195 PRO A C 1
ATOM 1453 O O . PRO A 1 195 ? -13.583 -37.602 -13.377 1.00 45.75 195 PRO A O 1
ATOM 1456 N N . ILE A 1 196 ? -13.238 -35.449 -12.814 1.00 43.75 196 ILE A N 1
ATOM 1457 C CA . ILE A 1 196 ? -13.997 -35.453 -11.566 1.00 43.75 196 ILE A CA 1
ATOM 1458 C C . ILE A 1 196 ? -15.467 -35.627 -11.957 1.00 43.75 196 ILE A C 1
ATOM 1460 O O . ILE A 1 196 ? -16.051 -34.773 -12.622 1.00 43.75 196 ILE A O 1
ATOM 1464 N N . THR A 1 197 ? -16.043 -36.771 -11.608 1.00 42.53 197 THR A N 1
ATOM 1465 C CA . THR A 1 197 ? -17.469 -37.042 -11.771 1.00 42.53 197 THR A CA 1
ATOM 1466 C C . THR A 1 197 ? -18.267 -36.145 -10.831 1.00 42.53 197 THR A C 1
ATOM 1468 O O . THR A 1 197 ? -18.038 -36.174 -9.623 1.00 42.53 197 THR A O 1
ATOM 1471 N N . GLU A 1 198 ? -19.201 -35.377 -11.395 1.00 43.19 198 GLU A N 1
ATOM 1472 C CA . GLU A 1 198 ? -20.329 -34.779 -10.679 1.00 43.19 198 GLU A CA 1
ATOM 1473 C C . GLU A 1 198 ? -21.076 -35.875 -9.906 1.00 43.19 198 GLU A C 1
ATOM 1475 O O . GLU A 1 198 ? -21.672 -36.771 -10.506 1.00 43.19 198 GLU A O 1
ATOM 1480 N N . ASP A 1 199 ? -21.028 -35.804 -8.577 1.00 44.19 199 ASP A N 1
ATOM 1481 C CA . ASP A 1 199 ? -21.992 -36.464 -7.701 1.00 44.19 199 ASP A CA 1
ATOM 1482 C C . ASP A 1 199 ? -22.985 -35.376 -7.267 1.00 44.19 199 ASP A C 1
ATOM 1484 O O . ASP A 1 199 ? -22.612 -34.393 -6.620 1.00 44.19 199 ASP A O 1
ATOM 1488 N N . GLU A 1 200 ? -24.231 -35.505 -7.724 1.00 44.41 200 GLU A N 1
ATOM 1489 C CA . GLU A 1 200 ? -25.351 -34.668 -7.296 1.00 44.41 200 GLU A CA 1
ATOM 1490 C C . GLU A 1 200 ? -25.586 -34.808 -5.778 1.00 44.41 200 GLU A C 1
ATOM 1492 O O . GLU A 1 200 ? -25.435 -35.898 -5.219 1.00 44.41 200 GLU A O 1
ATOM 1497 N N . PRO A 1 201 ? -25.998 -33.727 -5.093 1.00 50.31 201 PRO A N 1
ATOM 1498 C CA . PRO A 1 201 ? -26.199 -33.734 -3.652 1.00 50.31 201 PRO A CA 1
ATOM 1499 C C . PRO A 1 201 ? -27.446 -34.536 -3.260 1.00 50.31 201 PRO A C 1
ATOM 1501 O O . PRO A 1 201 ? -28.538 -34.331 -3.790 1.00 50.31 201 PRO A O 1
ATOM 1504 N N . ALA A 1 202 ? -27.281 -35.423 -2.280 1.00 44.31 202 ALA A N 1
ATOM 1505 C CA . ALA A 1 202 ? -28.392 -36.033 -1.568 1.00 44.31 202 ALA A CA 1
ATOM 1506 C C . ALA A 1 202 ? -28.991 -35.041 -0.559 1.00 44.31 202 ALA A 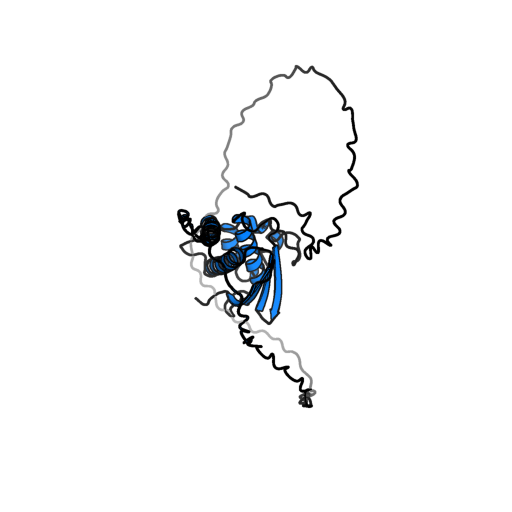C 1
ATOM 1508 O O . ALA A 1 202 ? -28.262 -34.364 0.165 1.00 44.31 202 ALA A O 1
ATOM 1509 N N . ASP A 1 203 ? -30.324 -35.012 -0.543 1.00 44.34 203 ASP A N 1
ATOM 1510 C CA . ASP A 1 203 ? -31.213 -34.405 0.445 1.00 44.34 203 ASP A CA 1
ATOM 1511 C C . ASP A 1 203 ? -30.690 -34.484 1.891 1.00 44.34 203 ASP A C 1
ATOM 1513 O O . ASP A 1 203 ? -30.516 -35.577 2.431 1.00 44.34 203 ASP A O 1
ATOM 1517 N N . ASP A 1 204 ? -30.579 -33.331 2.553 1.00 44.09 204 ASP A N 1
ATOM 1518 C CA . ASP A 1 204 ? -30.748 -33.240 4.003 1.00 44.09 204 ASP A CA 1
ATOM 1519 C C . ASP A 1 204 ? -31.634 -32.023 4.307 1.00 44.09 204 ASP A C 1
ATOM 1521 O O . ASP A 1 204 ? -31.342 -30.884 3.935 1.00 44.09 204 ASP A O 1
ATOM 1525 N N . GLU A 1 205 ? -32.791 -32.311 4.895 1.00 52.25 205 GLU A N 1
ATOM 1526 C CA . GLU A 1 205 ? -33.865 -31.364 5.175 1.00 52.25 205 GLU A CA 1
ATOM 1527 C C . GLU A 1 205 ? -33.471 -30.349 6.267 1.00 52.25 205 GLU A C 1
ATOM 1529 O O . GLU A 1 205 ? -32.685 -30.668 7.164 1.00 52.25 205 GLU A O 1
ATOM 1534 N N . PRO A 1 206 ? -34.027 -29.123 6.245 1.00 48.88 206 PRO A N 1
ATOM 1535 C CA . PRO A 1 206 ? -33.689 -28.102 7.226 1.00 48.88 206 PRO A CA 1
ATOM 1536 C C . PRO A 1 206 ? -34.252 -28.447 8.610 1.00 48.88 206 PRO A C 1
ATOM 1538 O O . PRO A 1 206 ? -35.443 -28.719 8.774 1.00 48.88 206 PRO A O 1
ATOM 1541 N N . ALA A 1 207 ? -33.387 -28.379 9.623 1.00 42.91 207 ALA A N 1
ATOM 1542 C CA . ALA A 1 207 ? -33.798 -28.382 11.016 1.00 42.91 207 ALA A CA 1
ATOM 1543 C C . ALA A 1 207 ? -34.518 -27.065 11.345 1.00 42.91 207 ALA A C 1
ATOM 1545 O O . ALA A 1 207 ? -33.912 -26.001 11.459 1.00 42.91 207 ALA A O 1
ATOM 1546 N N . ASP A 1 208 ? -35.829 -27.207 11.471 1.00 41.72 208 ASP A N 1
ATOM 1547 C CA . ASP A 1 208 ? -36.803 -26.329 12.103 1.00 41.72 208 ASP A CA 1
ATOM 1548 C C . ASP A 1 208 ? -36.312 -25.838 13.483 1.00 41.72 208 ASP A C 1
ATOM 1550 O O . ASP A 1 208 ? -36.067 -26.639 14.394 1.00 41.72 208 ASP A O 1
ATOM 1554 N N . TRP A 1 209 ? -36.138 -24.522 13.637 1.00 43.00 209 TRP A N 1
ATOM 1555 C CA . TRP A 1 209 ? -36.053 -23.883 14.952 1.00 43.00 209 TRP A CA 1
ATOM 1556 C C . TRP A 1 209 ? -36.786 -22.541 14.955 1.00 43.00 209 TRP A C 1
ATOM 1558 O O . TRP A 1 209 ? -36.219 -21.492 15.258 1.00 43.00 209 TRP A O 1
ATOM 1568 N N . ASP A 1 210 ? -38.074 -22.603 14.623 1.00 42.03 210 ASP A N 1
ATOM 1569 C CA . ASP A 1 210 ? -39.056 -21.601 15.025 1.00 42.03 210 ASP A CA 1
ATOM 1570 C C . ASP A 1 210 ? -39.874 -22.156 16.199 1.00 42.03 210 ASP A C 1
ATOM 1572 O O . ASP A 1 210 ? -40.813 -22.923 16.015 1.00 42.03 210 ASP A O 1
ATOM 1576 N N . GLU A 1 211 ? -39.568 -21.721 17.422 1.00 47.00 211 GLU A N 1
ATOM 1577 C CA . GLU A 1 211 ? -40.583 -21.684 18.478 1.00 47.00 211 GLU A CA 1
ATOM 1578 C C . GLU A 1 211 ? -40.367 -20.454 19.364 1.00 47.00 211 GLU A C 1
ATOM 1580 O O . GLU A 1 211 ? -39.593 -20.423 20.322 1.00 47.00 211 GLU A O 1
ATOM 1585 N N . ALA A 1 212 ? -41.079 -19.398 18.973 1.00 44.72 212 ALA A N 1
ATOM 1586 C CA . ALA A 1 212 ? -41.496 -18.327 19.849 1.00 44.72 212 ALA A CA 1
ATOM 1587 C C . ALA A 1 212 ? -42.377 -18.903 20.967 1.00 44.72 212 ALA A C 1
ATOM 1589 O O . ALA A 1 212 ? -43.397 -19.528 20.680 1.00 44.72 212 ALA A O 1
ATOM 1590 N N . ASP A 1 213 ? -42.026 -18.626 22.222 1.00 45.53 213 ASP A N 1
ATOM 1591 C CA . ASP A 1 213 ? -42.957 -18.754 23.340 1.00 45.53 213 ASP A CA 1
ATOM 1592 C C . ASP A 1 213 ? -43.287 -17.358 23.879 1.00 45.53 213 ASP A C 1
ATOM 1594 O O . ASP A 1 213 ? -42.507 -16.676 24.550 1.00 45.53 213 ASP A O 1
ATOM 1598 N N . ASP A 1 214 ? -44.478 -16.948 23.467 1.00 40.00 214 ASP A N 1
ATOM 1599 C CA . ASP A 1 214 ? -45.310 -15.866 23.952 1.00 40.00 214 ASP A CA 1
ATOM 1600 C C . ASP A 1 214 ? -45.745 -16.153 25.398 1.00 40.00 214 ASP A C 1
ATOM 1602 O O . ASP A 1 214 ? -46.493 -17.093 25.665 1.00 40.00 214 ASP A O 1
ATOM 1606 N N . LEU A 1 215 ? -45.321 -15.308 26.341 1.00 51.59 215 LEU A N 1
ATOM 1607 C CA . LEU A 1 215 ? -46.023 -15.155 27.612 1.00 51.59 215 LEU A CA 1
ATOM 1608 C C . LEU A 1 215 ? -46.582 -13.739 27.734 1.00 51.59 215 LEU A C 1
ATOM 1610 O O . LEU A 1 215 ? -45.947 -12.801 28.215 1.00 51.59 215 LEU A O 1
ATOM 1614 N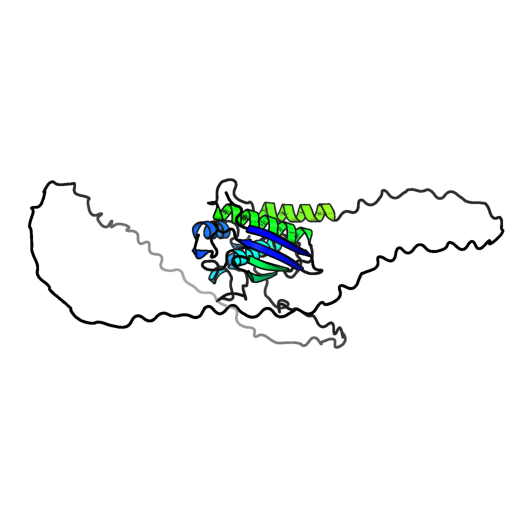 N . SER A 1 216 ? -47.836 -13.664 27.313 1.00 43.16 216 SER A N 1
ATOM 1615 C CA . SER A 1 216 ? -48.845 -12.657 27.594 1.00 43.16 216 SER A CA 1
ATOM 1616 C C . SER A 1 216 ? -48.921 -12.181 29.057 1.00 43.16 216 SER A C 1
ATOM 1618 O O . SER A 1 216 ? -48.940 -12.985 29.989 1.00 43.16 216 SER A O 1
ATOM 1620 N N . ASP A 1 217 ? -49.145 -10.869 29.182 1.00 39.94 217 ASP A N 1
ATOM 1621 C CA . ASP A 1 217 ? -50.063 -10.176 30.102 1.00 39.94 217 ASP A CA 1
ATOM 1622 C C . ASP A 1 217 ? -49.899 -10.313 31.632 1.00 39.94 217 ASP A C 1
ATOM 1624 O O . ASP A 1 217 ? -50.237 -11.316 32.256 1.00 39.94 217 ASP A O 1
ATOM 1628 N N . THR A 1 218 ? -49.603 -9.190 32.298 1.00 41.53 218 THR A N 1
ATOM 1629 C CA . THR A 1 218 ? -50.639 -8.452 33.055 1.00 41.53 218 THR A CA 1
ATOM 1630 C C . THR A 1 218 ? -50.141 -7.087 33.540 1.00 41.53 218 THR A C 1
ATOM 1632 O O . THR A 1 218 ? -49.006 -6.902 33.966 1.00 41.53 218 THR A O 1
ATOM 1635 N N . ALA A 1 219 ? -51.046 -6.121 33.430 1.00 40.25 219 ALA A N 1
ATOM 1636 C CA . ALA A 1 219 ? -50.850 -4.689 33.555 1.00 40.25 219 ALA A CA 1
ATOM 1637 C C . ALA A 1 219 ? -50.809 -4.122 34.996 1.00 40.25 219 ALA A C 1
ATOM 1639 O O . ALA A 1 219 ? -51.198 -4.780 35.960 1.00 40.25 219 ALA A O 1
ATOM 1640 N N . VAL A 1 220 ? -50.537 -2.803 35.032 1.00 40.22 220 VAL A N 1
ATOM 1641 C CA . VAL A 1 220 ? -50.814 -1.785 36.078 1.00 40.22 220 VAL A CA 1
ATOM 1642 C C . VAL A 1 220 ? -49.788 -1.790 37.234 1.00 40.22 220 VAL A C 1
ATOM 1644 O O . VAL A 1 220 ? -49.647 -2.788 37.922 1.00 40.22 220 VAL A O 1
ATOM 1647 N N . THR A 1 221 ? -48.990 -0.746 37.507 1.00 36.91 221 THR A N 1
ATOM 1648 C CA . THR A 1 221 ? -49.340 0.647 37.873 1.00 36.91 221 THR A CA 1
ATOM 1649 C C . THR A 1 221 ? -48.121 1.594 37.774 1.00 36.91 221 THR A C 1
ATOM 1651 O O . THR A 1 221 ? -47.076 1.288 38.343 1.00 36.91 221 THR A O 1
ATOM 1654 N N . GLU A 1 222 ? -48.278 2.780 37.176 1.00 46.66 222 GLU A N 1
ATOM 1655 C CA . GLU A 1 222 ? -47.478 3.990 37.478 1.00 46.66 222 GLU A CA 1
ATOM 1656 C C . GLU A 1 222 ? -48.173 4.827 38.586 1.00 46.66 222 GLU A C 1
ATOM 1658 O O . GLU A 1 222 ? -49.320 4.524 38.930 1.00 46.66 222 GLU A O 1
ATOM 1663 N N . PRO A 1 223 ? -47.637 5.985 39.023 1.00 52.19 223 PRO A N 1
ATOM 1664 C CA . PRO A 1 223 ? -46.312 6.253 39.589 1.00 52.19 223 PRO A CA 1
ATOM 1665 C C . PRO A 1 223 ? -46.453 6.877 41.001 1.00 52.19 223 PRO A C 1
ATOM 1667 O O . PRO A 1 223 ? -47.519 7.371 41.372 1.00 52.19 223 PRO A O 1
ATOM 1670 N N . VAL A 1 224 ? -45.379 6.923 41.796 1.00 40.03 224 VAL A N 1
ATOM 1671 C CA . VAL A 1 224 ? -45.348 7.753 43.016 1.00 40.03 224 VAL A CA 1
ATOM 1672 C C . VAL A 1 224 ? -44.078 8.593 43.018 1.00 40.03 224 VAL A C 1
ATOM 1674 O O . VAL A 1 224 ? -42.976 8.072 43.161 1.00 40.03 224 VAL A O 1
ATOM 1677 N N . ALA A 1 225 ? -44.270 9.898 42.844 1.00 41.69 225 ALA A N 1
ATOM 1678 C CA . ALA A 1 225 ? -43.344 10.932 43.276 1.00 41.69 225 ALA A CA 1
ATOM 1679 C C . ALA A 1 225 ? -43.502 11.140 44.791 1.00 41.69 225 ALA A C 1
ATOM 1681 O O . ALA A 1 225 ? -44.640 11.158 45.254 1.00 41.69 225 ALA A O 1
ATOM 1682 N N . ASP A 1 226 ? -42.397 11.301 45.526 1.00 37.12 226 ASP A N 1
ATOM 1683 C CA . ASP A 1 226 ? -42.215 12.386 46.509 1.00 37.12 226 ASP A CA 1
ATOM 1684 C C . ASP A 1 226 ? -40.762 12.414 47.036 1.00 37.12 226 ASP A C 1
ATOM 1686 O O . ASP A 1 226 ? -40.265 11.454 47.626 1.00 37.12 226 ASP A O 1
ATOM 1690 N N . GLU A 1 227 ? -40.094 13.519 46.711 1.00 45.75 227 GLU A N 1
ATOM 1691 C CA . GLU A 1 227 ? -39.146 14.336 47.479 1.00 45.75 227 GLU A CA 1
ATOM 1692 C C . GLU A 1 227 ? -38.735 13.870 48.899 1.00 45.75 227 GLU A C 1
ATOM 1694 O O . GLU A 1 227 ? -39.565 13.620 49.772 1.00 45.75 227 GLU A O 1
ATOM 1699 N N . ALA A 1 228 ? -37.429 13.932 49.193 1.00 44.81 228 ALA A N 1
ATOM 1700 C CA . ALA A 1 228 ? -36.939 14.305 50.524 1.00 44.81 228 ALA A CA 1
ATOM 1701 C C . ALA A 1 228 ? -35.498 14.835 50.453 1.00 44.81 228 ALA A C 1
ATOM 1703 O O . ALA A 1 228 ? -34.543 14.099 50.205 1.00 44.81 228 ALA A O 1
ATOM 1704 N N . GLU A 1 229 ? -35.382 16.132 50.712 1.00 50.09 229 GLU A N 1
ATOM 1705 C CA . GLU A 1 229 ? -34.161 16.908 50.884 1.00 50.09 229 GLU A CA 1
ATOM 1706 C C . GLU A 1 229 ? -33.267 16.378 52.016 1.00 50.09 229 GLU A C 1
ATOM 1708 O O . GLU A 1 229 ? -33.751 15.941 53.068 1.00 50.09 229 GLU A O 1
ATOM 1713 N N . LYS A 1 230 ? -31.947 16.538 51.857 1.00 44.47 230 LYS A N 1
ATOM 1714 C CA . LYS A 1 230 ? -31.080 16.806 53.006 1.00 44.47 230 LYS A CA 1
ATOM 1715 C C . LYS A 1 230 ? -29.840 17.612 52.621 1.00 44.47 230 LYS A C 1
ATOM 1717 O O . LYS A 1 230 ? -28.903 17.087 52.026 1.00 44.47 230 LYS A O 1
ATOM 1722 N N . ASP A 1 231 ? -29.866 18.869 53.049 1.00 42.62 231 ASP A N 1
ATOM 1723 C CA . ASP A 1 231 ? -28.735 19.774 53.235 1.00 42.62 231 ASP A CA 1
ATOM 1724 C C . ASP A 1 231 ? -27.520 19.112 53.902 1.00 42.62 231 ASP A C 1
ATOM 1726 O O . ASP A 1 231 ? -27.673 18.399 54.902 1.00 42.62 231 ASP A O 1
ATOM 1730 N N . LEU A 1 232 ? -26.319 19.457 53.422 1.00 42.94 232 LEU A N 1
ATOM 1731 C CA . LEU A 1 232 ? -25.103 19.602 54.231 1.00 42.94 232 LEU A CA 1
ATOM 1732 C C . LEU A 1 232 ? -24.094 20.539 53.526 1.00 42.94 232 LEU A C 1
ATOM 1734 O O . LEU A 1 232 ? -23.529 20.213 52.491 1.00 42.94 232 LEU A O 1
ATOM 1738 N N . GLU A 1 233 ? -23.982 21.708 54.155 1.00 56.00 233 GLU A N 1
ATOM 1739 C CA . GLU A 1 233 ? -23.130 22.909 54.071 1.00 56.00 233 GLU A CA 1
ATOM 1740 C C . GLU A 1 233 ? -21.846 22.965 53.197 1.00 56.00 233 GLU A C 1
ATOM 1742 O O . GLU A 1 233 ? -21.131 21.973 53.046 1.00 56.00 233 GLU A O 1
ATOM 1747 N N . PRO A 1 234 ? -21.499 24.177 52.694 1.00 49.66 234 PRO A N 1
ATOM 1748 C CA . PRO A 1 234 ? -20.335 24.434 51.846 1.00 49.66 234 PRO A CA 1
ATOM 1749 C C . PRO A 1 234 ? -19.027 24.575 52.642 1.00 49.66 234 PRO A C 1
ATOM 1751 O O . PRO A 1 234 ? -18.996 25.157 53.727 1.00 49.66 234 PRO A O 1
ATOM 1754 N N . VAL A 1 235 ? -17.928 24.089 52.061 1.00 50.12 235 VAL A N 1
ATOM 1755 C CA . VAL A 1 235 ? -16.561 24.346 52.533 1.00 50.12 235 VAL A CA 1
ATOM 1756 C C . VAL A 1 235 ? -15.960 25.464 51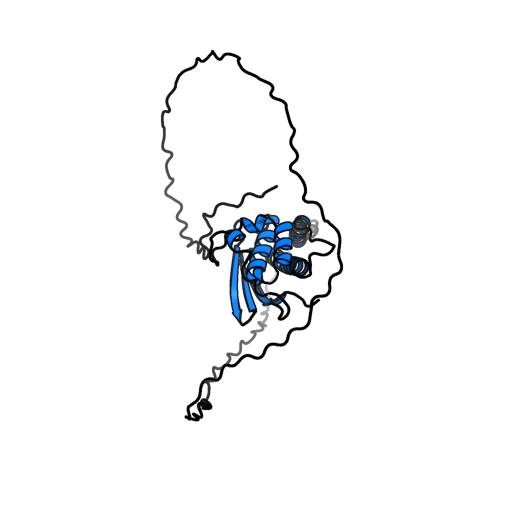.680 1.00 50.12 235 VAL A C 1
ATOM 1758 O O . VAL A 1 235 ? -15.640 25.251 50.514 1.00 50.12 235 VAL A O 1
ATOM 1761 N N . ASP A 1 236 ? -15.830 26.647 52.278 1.00 45.72 236 ASP A N 1
ATOM 1762 C CA . ASP A 1 236 ? -14.923 27.715 51.852 1.00 45.72 236 ASP A CA 1
ATOM 1763 C C . ASP A 1 236 ? -13.473 27.316 52.177 1.00 45.72 236 ASP A C 1
ATOM 1765 O O . ASP A 1 236 ? -13.196 26.981 53.327 1.00 45.72 236 ASP A O 1
ATOM 1769 N N . GLU A 1 237 ? -12.561 27.389 51.203 1.00 49.75 237 GLU A N 1
ATOM 1770 C CA . GLU A 1 237 ? -11.269 28.095 51.313 1.00 49.75 237 GLU A CA 1
ATOM 1771 C C . GLU A 1 237 ? -10.632 28.296 49.911 1.00 49.75 237 GLU A C 1
ATOM 1773 O O . GLU A 1 237 ? -10.929 27.538 48.985 1.00 49.75 237 GLU A O 1
ATOM 1778 N N . PRO A 1 238 ? -9.817 29.355 49.725 1.00 52.88 238 PRO A N 1
ATOM 1779 C CA . PRO A 1 238 ? -9.652 30.051 48.448 1.00 52.88 238 PRO A CA 1
ATOM 1780 C C . PRO A 1 238 ? -8.433 29.580 47.644 1.00 52.88 238 PRO A C 1
ATOM 1782 O O . PRO A 1 238 ? -7.391 29.258 48.214 1.00 52.88 238 PRO A O 1
ATOM 1785 N N . VAL A 1 239 ? -8.528 29.634 46.314 1.00 51.38 239 VAL A N 1
ATOM 1786 C CA . VAL A 1 239 ? -7.375 29.490 45.412 1.00 51.38 239 VAL A CA 1
ATOM 1787 C C . VAL A 1 239 ? -7.389 30.579 44.343 1.00 51.38 239 VAL A C 1
ATOM 1789 O O . VAL A 1 239 ? -8.279 30.620 43.502 1.00 51.38 239 VAL A O 1
ATOM 1792 N N . ASP A 1 240 ? -6.395 31.454 44.502 1.00 43.72 240 ASP A N 1
ATOM 1793 C CA . ASP A 1 240 ? -5.647 32.279 43.548 1.00 43.72 240 ASP A CA 1
ATOM 1794 C C . ASP A 1 240 ? -6.327 32.795 42.268 1.00 43.72 240 ASP A C 1
ATOM 1796 O O . ASP A 1 240 ? -6.672 32.047 41.353 1.00 43.72 240 ASP A O 1
ATOM 1800 N N . ASP A 1 241 ? -6.387 34.129 42.212 1.00 49.16 241 ASP A N 1
ATOM 1801 C CA . ASP A 1 241 ? -6.592 34.974 41.041 1.00 49.16 241 ASP A CA 1
ATOM 1802 C C . ASP A 1 241 ? -5.704 34.541 39.860 1.00 49.16 241 ASP A C 1
ATOM 1804 O O . ASP A 1 241 ? -4.477 34.631 39.918 1.00 49.16 241 ASP A O 1
ATOM 1808 N N . LEU A 1 242 ? -6.328 34.140 38.751 1.00 50.72 242 LEU A N 1
ATOM 1809 C CA . LEU A 1 242 ? -5.675 34.101 37.446 1.00 50.72 242 LEU A CA 1
ATOM 1810 C C . LEU A 1 242 ? -6.232 35.239 36.593 1.00 50.72 242 LEU A C 1
ATOM 1812 O O . LEU A 1 242 ? -7.382 35.213 36.158 1.00 50.72 242 LEU A O 1
ATOM 1816 N N . GLU A 1 243 ? -5.372 36.243 36.431 1.00 52.34 243 GLU A N 1
ATOM 1817 C CA . GLU A 1 243 ? -5.519 37.446 35.619 1.00 52.34 243 GLU A CA 1
ATOM 1818 C C . GLU A 1 243 ? -6.076 37.159 34.215 1.00 52.34 243 GLU A C 1
ATOM 1820 O O . GLU A 1 243 ? -5.570 36.318 33.468 1.00 52.34 243 GLU A O 1
ATOM 1825 N N . GLU A 1 244 ? -7.100 37.928 33.843 1.00 60.47 244 GLU A N 1
ATOM 1826 C CA . GLU A 1 244 ? -7.529 38.127 32.460 1.00 60.47 244 GLU A CA 1
ATOM 1827 C C . GLU A 1 244 ? -6.400 38.811 31.664 1.00 60.47 244 GLU A C 1
ATOM 1829 O O . GLU A 1 244 ? -5.860 39.818 32.131 1.00 60.47 244 GLU A O 1
ATOM 1834 N N . PRO A 1 245 ? -6.033 38.348 30.456 1.00 55.81 245 PRO A N 1
ATOM 1835 C CA . PRO A 1 245 ? -5.107 39.103 29.627 1.00 55.81 245 PRO A CA 1
ATOM 1836 C C . PRO A 1 245 ? -5.816 40.284 28.944 1.00 55.81 245 PRO A C 1
ATOM 1838 O O . PRO A 1 245 ? -6.795 40.120 28.214 1.00 55.81 245 PRO A O 1
ATOM 1841 N N . GLU A 1 246 ? -5.277 41.482 29.176 1.00 58.09 246 GLU A N 1
ATOM 1842 C CA . GLU A 1 246 ? -5.670 42.742 28.540 1.00 58.09 246 GLU A CA 1
ATOM 1843 C C . GLU A 1 246 ? -5.358 42.784 27.026 1.00 58.09 246 GLU A C 1
ATOM 1845 O O . GLU A 1 246 ? -4.409 42.141 26.565 1.00 58.09 246 GLU A O 1
ATOM 1850 N N . PRO A 1 247 ? -6.095 43.586 26.230 1.00 51.94 247 PRO A N 1
ATOM 1851 C CA . PRO A 1 247 ? -5.806 43.773 24.814 1.00 51.94 247 PRO A CA 1
ATOM 1852 C C . PRO A 1 247 ? -4.618 44.726 24.612 1.00 51.94 247 PRO A C 1
ATOM 1854 O O . PRO A 1 247 ? -4.662 45.894 24.999 1.00 51.94 247 PRO A O 1
ATOM 1857 N N . ALA A 1 248 ? -3.564 44.250 23.947 1.00 47.50 248 ALA A N 1
ATOM 1858 C CA . ALA A 1 248 ? -2.450 45.092 23.531 1.00 47.50 248 ALA A CA 1
ATOM 1859 C C . ALA A 1 248 ? -2.848 45.976 22.335 1.00 47.50 248 ALA A C 1
ATOM 1861 O O . ALA A 1 248 ? -3.131 45.488 21.240 1.00 47.50 248 ALA A O 1
ATOM 1862 N N . ALA A 1 249 ? -2.841 47.286 22.564 1.00 46.12 249 ALA A N 1
ATOM 1863 C CA . ALA A 1 249 ? -2.728 48.313 21.541 1.00 46.12 249 ALA A CA 1
ATOM 1864 C C . ALA A 1 249 ? -1.242 48.627 21.301 1.00 46.12 249 ALA A C 1
ATOM 1866 O O . ALA A 1 249 ? -0.491 48.720 22.267 1.00 46.12 249 ALA A O 1
ATOM 1867 N N . ASP A 1 250 ? -0.855 48.761 20.029 1.00 44.22 250 ASP A N 1
ATOM 1868 C CA . ASP A 1 250 ? 0.076 49.755 19.457 1.00 44.22 250 ASP A CA 1
ATOM 1869 C C . ASP A 1 250 ? 0.804 49.189 18.226 1.00 44.22 250 ASP A C 1
ATOM 1871 O O . ASP A 1 250 ? 1.665 48.318 18.330 1.00 44.22 250 ASP A O 1
ATOM 1875 N N . ALA A 1 251 ? 0.488 49.750 17.057 1.00 43.00 251 ALA A N 1
ATOM 1876 C CA . ALA A 1 251 ? 1.419 49.880 15.939 1.00 43.00 251 ALA A CA 1
ATOM 1877 C C . ALA A 1 251 ? 0.963 51.035 15.033 1.00 43.00 251 ALA A C 1
ATOM 1879 O O . ALA A 1 251 ? 0.238 50.861 14.056 1.00 43.00 251 ALA A O 1
ATOM 1880 N N . ASP A 1 252 ? 1.396 52.233 15.414 1.00 43.47 252 ASP A N 1
ATOM 1881 C CA . ASP A 1 252 ? 1.586 53.383 14.536 1.00 43.47 252 ASP A CA 1
ATOM 1882 C C . ASP A 1 252 ? 2.634 53.046 13.458 1.00 43.47 252 ASP A C 1
ATOM 1884 O O . ASP A 1 252 ? 3.749 52.645 13.797 1.00 43.47 252 ASP A O 1
ATOM 1888 N N . SER A 1 253 ? 2.300 53.238 12.179 1.00 42.69 253 SER A N 1
ATOM 1889 C CA . SER A 1 253 ? 3.156 53.865 11.150 1.00 42.69 253 SER A CA 1
ATOM 1890 C C . SER A 1 253 ? 2.435 53.838 9.805 1.00 42.69 253 SER A C 1
ATOM 1892 O O . SER A 1 253 ? 2.409 52.831 9.101 1.00 42.69 253 SER A O 1
ATOM 1894 N N . ALA A 1 254 ? 1.839 54.977 9.468 1.00 49.00 254 ALA A N 1
ATOM 1895 C CA . ALA A 1 254 ? 1.459 55.326 8.112 1.00 49.00 254 ALA A CA 1
ATOM 1896 C C . ALA A 1 254 ? 2.678 55.930 7.400 1.00 49.00 254 ALA A C 1
ATOM 1898 O O . ALA A 1 254 ? 3.239 56.900 7.897 1.00 49.00 254 ALA A O 1
ATOM 1899 N N . GLU A 1 255 ? 3.039 55.401 6.233 1.00 49.81 255 GLU A N 1
ATOM 1900 C CA . GLU A 1 255 ? 3.864 56.098 5.240 1.00 49.81 255 GLU A CA 1
ATOM 1901 C C . GLU A 1 255 ? 3.157 55.957 3.882 1.00 49.81 255 GLU A C 1
ATOM 1903 O O . GLU A 1 255 ? 3.225 54.935 3.202 1.00 49.81 255 GLU A O 1
ATOM 1908 N N . ASP A 1 256 ? 2.332 56.967 3.621 1.00 49.44 256 ASP A N 1
ATOM 1909 C CA . ASP A 1 256 ? 2.198 57.737 2.382 1.00 49.44 256 ASP A CA 1
ATOM 1910 C C . ASP A 1 256 ? 3.073 57.293 1.188 1.00 49.44 256 ASP A C 1
ATOM 1912 O O . ASP A 1 256 ? 4.298 57.340 1.267 1.00 49.44 256 ASP A O 1
ATOM 1916 N N . PHE A 1 257 ? 2.444 56.954 0.059 1.00 40.16 257 PHE A N 1
ATOM 1917 C CA . PHE A 1 257 ? 3.037 57.076 -1.279 1.00 40.16 257 PHE A CA 1
ATOM 1918 C C . PHE A 1 257 ? 1.913 57.285 -2.302 1.00 40.16 257 PHE A C 1
ATOM 1920 O O . PHE A 1 257 ? 1.422 56.344 -2.925 1.00 40.16 257 PHE A O 1
ATOM 1927 N N . ASP A 1 258 ? 1.499 58.542 -2.442 1.00 43.97 258 ASP A N 1
ATOM 1928 C CA . ASP A 1 258 ? 0.832 59.046 -3.640 1.00 43.97 258 ASP A CA 1
ATOM 1929 C C . ASP A 1 258 ? 1.861 59.422 -4.726 1.00 43.97 258 ASP A C 1
ATOM 1931 O O . ASP A 1 258 ? 2.975 59.868 -4.437 1.00 43.97 258 ASP A O 1
ATOM 1935 N N . ASP A 1 259 ? 1.389 59.304 -5.969 1.00 46.69 259 ASP A N 1
ATOM 1936 C CA . ASP A 1 259 ? 1.868 59.925 -7.211 1.00 46.69 259 ASP A CA 1
ATOM 1937 C C . ASP A 1 259 ? 3.200 59.459 -7.814 1.00 46.69 259 ASP A C 1
ATOM 1939 O O . ASP A 1 259 ? 4.263 59.886 -7.379 1.00 46.69 259 ASP A O 1
ATOM 1943 N N . LEU A 1 260 ? 3.115 58.740 -8.947 1.00 45.22 260 LEU A N 1
ATOM 1944 C CA . LEU A 1 260 ? 3.796 59.125 -10.194 1.00 45.22 260 LEU A CA 1
ATOM 1945 C C . LEU A 1 260 ? 3.041 58.584 -11.431 1.00 45.22 260 LEU A C 1
ATOM 1947 O O . LEU A 1 260 ? 3.069 57.389 -11.709 1.00 45.22 260 LEU A O 1
ATOM 1951 N N . ASP A 1 261 ? 2.379 59.512 -12.131 1.00 40.41 261 ASP A N 1
ATOM 1952 C CA . ASP A 1 261 ? 2.238 59.657 -13.593 1.00 40.41 261 ASP A CA 1
ATOM 1953 C C . ASP A 1 261 ? 2.434 58.408 -14.486 1.00 40.41 261 ASP A C 1
ATOM 1955 O O . ASP A 1 261 ? 3.551 57.939 -14.705 1.00 40.41 261 ASP A O 1
ATOM 1959 N N . ASP A 1 262 ? 1.337 57.991 -15.125 1.00 47.91 262 ASP A N 1
ATOM 1960 C CA . ASP A 1 262 ? 1.336 57.441 -16.487 1.00 47.91 262 ASP A CA 1
ATOM 1961 C C . ASP A 1 262 ? 1.200 58.623 -17.461 1.00 47.91 262 ASP A C 1
ATOM 1963 O O . ASP A 1 262 ? 0.327 59.478 -17.253 1.00 47.91 262 ASP A O 1
ATOM 1967 N N . PRO A 1 263 ? 2.063 58.744 -18.484 1.00 50.06 263 PRO A N 1
ATOM 1968 C CA . PRO A 1 263 ? 1.586 58.336 -19.810 1.00 50.06 263 PRO A CA 1
ATOM 1969 C C . PRO A 1 263 ? 2.698 57.872 -20.768 1.00 50.06 263 PRO A C 1
ATOM 1971 O O . PRO A 1 263 ? 3.638 58.621 -21.020 1.00 50.06 263 PRO A O 1
ATOM 1974 N N . ASP A 1 264 ? 2.537 56.708 -21.399 1.00 39.34 264 ASP A N 1
ATOM 1975 C CA . ASP A 1 264 ? 2.780 56.555 -22.848 1.00 39.34 264 ASP A CA 1
ATOM 1976 C C . ASP A 1 264 ? 2.359 55.154 -23.340 1.00 39.34 264 ASP A C 1
ATOM 1978 O O . ASP A 1 264 ? 3.117 54.185 -23.301 1.00 39.34 264 ASP A O 1
ATOM 1982 N N . ASP A 1 265 ? 1.133 55.094 -23.861 1.00 50.34 265 ASP A N 1
ATOM 1983 C CA . ASP A 1 265 ? 0.687 54.156 -24.896 1.00 50.34 265 ASP A CA 1
ATOM 1984 C C . ASP A 1 265 ? 0.982 54.817 -26.256 1.00 50.34 265 ASP A C 1
ATOM 1986 O O . ASP A 1 265 ? 0.589 55.972 -26.479 1.00 50.34 265 ASP A O 1
ATOM 1990 N N . PRO A 1 266 ? 1.738 54.162 -27.152 1.00 46.56 266 PRO A N 1
ATOM 1991 C CA . PRO A 1 266 ? 1.070 53.679 -28.359 1.00 46.56 266 PRO A CA 1
ATOM 1992 C C . PRO A 1 266 ? 1.698 52.387 -28.907 1.00 46.56 266 PRO A C 1
ATOM 1994 O O . PRO A 1 266 ? 2.822 52.415 -29.404 1.00 46.56 266 PRO A O 1
ATOM 1997 N N . ASP A 1 267 ? 0.932 51.299 -28.985 1.00 39.06 267 ASP A N 1
ATOM 1998 C CA . ASP A 1 267 ? 0.668 50.753 -30.324 1.00 39.06 267 ASP A CA 1
ATOM 1999 C C . ASP A 1 267 ? -0.585 49.878 -30.381 1.00 39.06 267 ASP A C 1
ATOM 2001 O O . ASP A 1 267 ? -0.798 48.936 -29.619 1.00 39.06 267 ASP A O 1
ATOM 2005 N N . SER A 1 268 ? -1.433 50.250 -31.330 1.00 42.31 268 SER A N 1
ATOM 2006 C CA . SER A 1 268 ? -2.755 49.702 -31.570 1.00 42.31 268 SER A CA 1
ATOM 2007 C C . SER A 1 268 ? -2.703 48.539 -32.555 1.00 42.31 268 SER A C 1
ATOM 2009 O O . SER A 1 268 ? -2.037 48.633 -33.576 1.00 42.31 268 SER A O 1
ATOM 2011 N N . ALA A 1 269 ? -3.564 47.557 -32.285 1.00 42.03 269 ALA A N 1
ATOM 2012 C CA . ALA A 1 269 ? -4.303 46.742 -33.248 1.00 42.03 269 ALA A CA 1
ATOM 2013 C C . ALA A 1 269 ? -3.508 45.874 -34.240 1.00 42.03 269 ALA A C 1
ATOM 2015 O O . ALA A 1 269 ? -2.937 46.375 -35.199 1.00 42.03 269 ALA A O 1
ATOM 2016 N N . ASP A 1 270 ? -3.689 44.555 -34.133 1.00 40.34 270 ASP A N 1
ATOM 2017 C CA . ASP A 1 270 ? -4.206 43.815 -35.286 1.00 40.34 270 ASP A CA 1
ATOM 2018 C C . ASP A 1 270 ? -4.988 42.560 -34.862 1.00 40.34 270 ASP A C 1
ATOM 2020 O O . ASP A 1 270 ? -4.701 41.912 -33.855 1.00 40.34 270 ASP A O 1
ATOM 2024 N N . ASP A 1 271 ? -6.045 42.319 -35.628 1.00 42.41 271 ASP A N 1
ATOM 2025 C CA . ASP A 1 271 ? -7.122 41.335 -35.490 1.00 42.41 271 ASP A CA 1
ATOM 2026 C C . ASP A 1 271 ? -6.651 39.919 -35.919 1.00 42.41 271 ASP A C 1
ATOM 2028 O O . ASP A 1 271 ? -5.700 39.809 -36.699 1.00 42.41 271 ASP A O 1
ATOM 2032 N N . PRO A 1 272 ? -7.271 38.817 -35.449 1.00 48.62 272 PRO A N 1
ATOM 2033 C CA . PRO A 1 272 ? -6.858 37.461 -35.815 1.00 48.62 272 PRO A CA 1
ATOM 2034 C C . PRO A 1 272 ? -7.500 36.977 -37.132 1.00 48.62 272 PRO A C 1
ATOM 2036 O O . PRO A 1 272 ? -8.722 36.908 -37.246 1.00 48.62 272 PRO A O 1
ATOM 2039 N N . GLU A 1 273 ? -6.691 36.526 -38.099 1.00 45.59 273 GLU A N 1
ATOM 2040 C CA . GLU A 1 273 ? -7.182 35.752 -39.255 1.00 45.59 273 GLU A CA 1
ATOM 2041 C C . GLU A 1 273 ? -7.089 34.226 -39.016 1.00 45.59 273 GLU A C 1
ATOM 2043 O O . GLU A 1 273 ? -6.078 33.754 -38.488 1.00 45.59 273 GLU A O 1
ATOM 2048 N N . PRO A 1 274 ? -8.101 33.428 -39.430 1.00 55.41 274 PRO A N 1
ATOM 2049 C CA . PRO A 1 274 ? -8.084 31.968 -39.349 1.00 55.41 274 PRO A CA 1
ATOM 2050 C C . PRO A 1 274 ? -7.733 31.308 -40.697 1.00 55.41 274 PRO A C 1
ATOM 2052 O O . PRO A 1 274 ? -8.234 31.714 -41.744 1.00 55.41 274 PRO A O 1
ATOM 2055 N N . ALA A 1 275 ? -6.929 30.243 -40.665 1.00 39.31 275 ALA A N 1
ATOM 2056 C CA . ALA A 1 275 ? -6.680 29.299 -41.765 1.00 39.31 275 ALA A CA 1
ATOM 2057 C C . ALA A 1 275 ? -5.870 28.109 -41.202 1.00 39.31 275 ALA A C 1
ATOM 2059 O O . ALA A 1 275 ? -5.017 28.328 -40.352 1.00 39.31 275 ALA A O 1
ATOM 2060 N N . GLU A 1 276 ? -6.008 26.840 -41.576 1.00 41.25 276 GLU A N 1
ATOM 2061 C CA . GLU A 1 276 ? -6.811 26.122 -42.567 1.00 41.25 276 GLU A CA 1
ATOM 2062 C C . GLU A 1 276 ? -6.721 24.618 -42.218 1.00 41.25 276 GLU A C 1
ATOM 2064 O O . GLU A 1 276 ? -5.755 24.175 -41.591 1.00 41.25 276 GLU A O 1
ATOM 2069 N N . ASP A 1 277 ? -7.735 23.860 -42.642 1.00 45.91 277 ASP A N 1
ATOM 2070 C CA . ASP A 1 277 ? -7.837 22.396 -42.612 1.00 45.91 277 ASP A CA 1
ATOM 2071 C C . ASP A 1 277 ? -6.532 21.671 -42.985 1.00 45.91 277 ASP A C 1
ATOM 2073 O O . ASP A 1 277 ? -5.963 21.898 -44.056 1.00 45.91 277 ASP A O 1
ATOM 2077 N N . GLN A 1 278 ? -6.141 20.683 -42.174 1.00 45.31 278 GLN A N 1
ATOM 2078 C CA . GLN A 1 278 ? -5.324 19.569 -42.649 1.00 45.31 278 GLN A CA 1
ATOM 2079 C C . GLN A 1 278 ? -6.069 18.249 -42.449 1.00 45.31 278 GLN A C 1
ATOM 2081 O O . GLN A 1 278 ? -6.406 17.840 -41.343 1.00 45.31 278 GLN A O 1
ATOM 2086 N N . ALA A 1 279 ? -6.356 17.673 -43.613 1.00 38.94 279 ALA A N 1
ATOM 2087 C CA . ALA A 1 279 ? -7.014 16.422 -43.931 1.00 38.94 279 ALA A CA 1
ATOM 2088 C C . ALA A 1 279 ? -6.761 15.260 -42.958 1.00 38.94 279 ALA A C 1
ATOM 2090 O O . ALA A 1 279 ? -5.626 14.936 -42.622 1.00 38.94 279 ALA A O 1
ATOM 2091 N N . ALA A 1 280 ? -7.859 14.580 -42.627 1.00 39.53 280 ALA A N 1
ATOM 2092 C CA . ALA A 1 280 ? -7.870 13.218 -42.125 1.00 39.53 280 ALA A CA 1
ATOM 2093 C C . ALA A 1 280 ? -7.429 12.238 -43.228 1.00 39.53 280 ALA A C 1
ATOM 2095 O O . ALA A 1 280 ? -7.985 12.261 -44.330 1.00 39.53 280 ALA A O 1
ATOM 2096 N N . ASP A 1 281 ? -6.471 11.368 -42.909 1.00 39.84 281 ASP A N 1
ATOM 2097 C CA . ASP A 1 281 ? -6.195 10.131 -43.643 1.00 39.84 281 ASP A CA 1
ATOM 2098 C C . ASP A 1 281 ? -7.255 9.075 -43.264 1.00 39.84 281 ASP A C 1
ATOM 2100 O O . ASP A 1 281 ? -7.383 8.753 -42.081 1.00 39.84 281 ASP A O 1
ATOM 2104 N N . PRO A 1 282 ? -8.038 8.531 -44.215 1.00 46.94 282 PRO A N 1
ATOM 2105 C CA . PRO A 1 282 ? -9.065 7.540 -43.926 1.00 46.94 282 PRO A CA 1
ATOM 2106 C C . PRO A 1 282 ? -8.607 6.139 -44.346 1.00 46.94 282 PRO A C 1
ATOM 2108 O O . PRO A 1 282 ? -9.192 5.580 -45.260 1.00 46.94 282 PRO A O 1
ATOM 2111 N N . ASP A 1 283 ? -7.562 5.585 -43.731 1.00 48.72 283 ASP A N 1
ATOM 2112 C CA . ASP A 1 283 ? -7.198 4.168 -43.906 1.00 48.72 283 ASP A CA 1
ATOM 2113 C C . ASP A 1 283 ? -6.294 3.699 -42.748 1.00 48.72 283 ASP A C 1
ATOM 2115 O O . ASP A 1 283 ? -5.072 3.625 -42.862 1.00 48.72 283 ASP A O 1
ATOM 2119 N N . SER A 1 284 ? -6.905 3.378 -41.608 1.00 41.28 284 SER A N 1
ATOM 2120 C CA . SER A 1 284 ? -6.326 2.453 -40.628 1.00 41.28 284 SER A CA 1
ATOM 2121 C C . SER A 1 284 ? -7.463 1.743 -39.903 1.00 41.28 284 SER A C 1
ATOM 2123 O O . SER A 1 284 ? -7.790 2.055 -38.762 1.00 41.28 284 SER A O 1
ATOM 2125 N N . ASP A 1 285 ? -8.082 0.798 -40.611 1.00 46.28 285 ASP A N 1
ATOM 2126 C CA . ASP A 1 285 ? -8.851 -0.283 -40.000 1.00 46.28 285 ASP A CA 1
ATOM 2127 C C . ASP A 1 285 ? -7.908 -1.105 -39.108 1.00 46.28 285 ASP A C 1
ATOM 2129 O O . ASP A 1 285 ? -7.165 -1.974 -39.572 1.00 46.28 285 ASP A O 1
ATOM 2133 N N . SER A 1 286 ? -7.947 -0.827 -37.811 1.00 43.75 286 SER A N 1
ATOM 2134 C CA . SER A 1 286 ? -7.634 -1.806 -36.779 1.00 43.75 286 SER A CA 1
ATOM 2135 C C . SER A 1 286 ? -8.798 -1.821 -35.800 1.00 43.75 286 SER A C 1
ATOM 2137 O O . SER A 1 286 ? -8.725 -1.236 -34.723 1.00 43.75 286 SER A O 1
ATOM 2139 N N . ASP A 1 287 ? -9.875 -2.493 -36.212 1.00 43.56 287 ASP A N 1
ATOM 2140 C CA . ASP A 1 287 ? -10.910 -3.041 -35.333 1.00 43.56 287 ASP A CA 1
ATOM 2141 C C . ASP A 1 287 ? -10.279 -4.129 -34.442 1.00 43.56 287 ASP A C 1
ATOM 2143 O O . ASP A 1 287 ? -10.507 -5.329 -34.605 1.00 43.56 287 ASP A O 1
ATOM 2147 N N . LEU A 1 288 ? -9.404 -3.711 -33.531 1.00 47.12 288 LEU A N 1
ATOM 2148 C CA . LEU A 1 288 ? -9.213 -4.419 -32.282 1.00 47.12 288 LEU A CA 1
ATOM 2149 C C . LEU A 1 288 ? -10.178 -3.744 -31.324 1.00 47.12 288 LEU A C 1
ATOM 2151 O O . LEU A 1 288 ? -10.065 -2.550 -31.061 1.00 47.12 288 LEU A O 1
ATOM 2155 N N . GLU A 1 289 ? -11.180 -4.494 -30.884 1.00 50.88 289 GLU A N 1
ATOM 2156 C CA . GLU A 1 289 ? -11.997 -4.113 -29.745 1.00 50.88 289 GLU A CA 1
ATOM 2157 C C . GLU A 1 289 ? -11.024 -3.924 -28.571 1.00 50.88 289 GLU A C 1
ATOM 2159 O O . GLU A 1 289 ? -10.563 -4.886 -27.957 1.00 50.88 289 GLU A O 1
ATOM 2164 N N . ASP A 1 290 ? -10.616 -2.674 -28.342 1.00 51.56 290 ASP A N 1
ATOM 2165 C CA . ASP A 1 290 ? -9.968 -2.238 -27.117 1.00 51.56 290 ASP A CA 1
ATOM 2166 C C . ASP A 1 290 ? -11.017 -2.398 -26.016 1.00 51.56 290 ASP A C 1
ATOM 2168 O O . ASP A 1 290 ? -11.743 -1.463 -25.669 1.00 51.56 290 ASP A O 1
ATOM 2172 N N . ASP A 1 291 ? -11.145 -3.623 -25.509 1.00 50.41 291 ASP A N 1
ATOM 2173 C CA . ASP A 1 291 ? -11.718 -3.884 -24.200 1.00 50.41 291 ASP A CA 1
ATOM 2174 C C . ASP A 1 291 ? -10.808 -3.166 -23.194 1.00 50.41 291 ASP A C 1
ATOM 2176 O O . ASP A 1 291 ? -9.842 -3.727 -22.672 1.00 50.41 291 ASP A O 1
ATOM 2180 N N . ASP A 1 292 ? -11.076 -1.877 -23.000 1.00 55.59 292 ASP A N 1
ATOM 2181 C CA . ASP A 1 292 ? -10.709 -1.108 -21.823 1.00 55.59 292 ASP A CA 1
ATOM 2182 C C . ASP A 1 292 ? -11.834 -1.351 -20.806 1.00 55.59 292 ASP A C 1
ATOM 2184 O O . ASP A 1 292 ? -12.824 -0.611 -20.791 1.00 55.59 292 ASP A O 1
ATOM 2188 N N . PRO A 1 293 ? -11.752 -2.415 -19.979 1.00 55.19 293 PRO A N 1
ATOM 2189 C CA . PRO A 1 293 ? -12.786 -2.713 -18.991 1.00 55.19 293 PRO A CA 1
ATOM 2190 C C . PRO A 1 293 ? -12.912 -1.617 -17.922 1.00 55.19 293 PRO A C 1
ATOM 2192 O O . PRO A 1 293 ? -13.817 -1.691 -17.094 1.00 55.19 293 PRO A O 1
ATOM 2195 N N . TRP A 1 294 ? -12.029 -0.614 -17.940 1.00 59.75 294 TRP A N 1
ATOM 2196 C CA . TRP A 1 294 ? -11.889 0.422 -16.925 1.00 59.75 294 TRP A CA 1
ATOM 2197 C C . TRP A 1 294 ? -12.216 1.836 -17.439 1.00 59.75 294 TRP A C 1
ATOM 2199 O O . TRP A 1 294 ? -12.313 2.764 -16.641 1.00 59.75 294 TRP A O 1
ATOM 2209 N N . GLY A 1 295 ? -12.419 2.023 -18.748 1.00 53.00 295 GLY A N 1
ATOM 2210 C CA . GLY A 1 295 ? -12.710 3.315 -19.376 1.00 53.00 295 GLY A CA 1
ATOM 2211 C C . GLY A 1 295 ? -11.625 4.383 -19.175 1.00 53.00 295 GLY A C 1
ATOM 2212 O O . GLY A 1 295 ? -11.959 5.566 -19.109 1.00 53.00 295 GLY A O 1
ATOM 2213 N N . MET A 1 296 ? -10.351 3.997 -19.047 1.00 63.69 296 MET A N 1
ATOM 2214 C CA . MET A 1 296 ? -9.267 4.889 -18.602 1.00 63.69 296 MET A CA 1
ATOM 2215 C C . MET A 1 296 ? -8.489 5.583 -19.730 1.00 63.69 296 MET A C 1
ATOM 2217 O O . MET A 1 296 ? -7.700 6.486 -19.451 1.00 63.69 296 MET A O 1
ATOM 2221 N N . LYS A 1 297 ? -8.717 5.233 -21.003 1.00 52.69 297 LYS A N 1
ATOM 2222 C CA . LYS A 1 297 ? -7.911 5.746 -22.133 1.00 52.69 297 LYS A CA 1
ATOM 2223 C C . LYS A 1 297 ? -7.856 7.276 -22.305 1.00 52.69 297 LYS A C 1
ATOM 2225 O O . LYS A 1 297 ? -6.955 7.767 -22.978 1.00 52.69 297 LYS A O 1
ATOM 2230 N N . ASP A 1 298 ? -8.804 8.018 -21.729 1.00 51.22 298 ASP A N 1
ATOM 2231 C CA . ASP A 1 298 ? -8.936 9.476 -21.887 1.00 51.22 298 ASP A CA 1
ATOM 2232 C C . ASP A 1 298 ? -8.750 10.254 -20.561 1.00 51.22 298 ASP A C 1
ATOM 2234 O O . ASP A 1 298 ? -9.090 11.439 -20.479 1.00 51.22 298 ASP A O 1
ATOM 2238 N N . VAL A 1 299 ? -8.224 9.618 -19.503 1.00 52.25 299 VAL A N 1
ATOM 2239 C CA . VAL A 1 299 ? -8.096 10.248 -18.174 1.00 52.25 299 VAL A CA 1
ATOM 2240 C C . VAL A 1 299 ? -6.830 11.126 -18.091 1.00 52.25 299 VAL A C 1
ATOM 2242 O O . VAL A 1 299 ? -5.727 10.648 -18.374 1.00 52.25 299 VAL A O 1
ATOM 2245 N N . PRO A 1 300 ? -6.941 12.416 -17.702 1.00 45.00 300 PRO A N 1
ATOM 2246 C CA . PRO A 1 300 ? -5.788 13.297 -17.520 1.00 45.00 300 PRO A CA 1
ATOM 2247 C C . PRO A 1 300 ? -4.866 12.800 -16.401 1.00 45.00 300 PRO A C 1
ATOM 2249 O O . PRO A 1 300 ? -5.325 12.460 -15.315 1.00 45.00 300 PRO A O 1
ATOM 2252 N N . ARG A 1 301 ? -3.555 12.813 -16.656 1.00 54.41 301 ARG A N 1
ATOM 2253 C CA . ARG A 1 301 ? -2.531 12.403 -15.684 1.00 54.41 301 ARG A CA 1
ATOM 2254 C C . ARG A 1 301 ? -2.480 13.380 -14.496 1.00 54.41 301 ARG A C 1
ATOM 2256 O O . ARG A 1 301 ? -2.445 14.589 -14.748 1.00 54.41 301 ARG A O 1
ATOM 2263 N N . PRO A 1 302 ? -2.391 12.909 -13.238 1.00 51.31 302 PRO A N 1
ATOM 2264 C CA . PRO A 1 302 ? -2.029 13.779 -12.127 1.00 51.31 302 PRO A CA 1
ATOM 2265 C C . PRO A 1 302 ? -0.604 14.306 -12.342 1.00 51.31 302 PRO A C 1
ATOM 2267 O O . PRO A 1 302 ? 0.305 13.590 -12.769 1.00 51.31 302 PRO A O 1
ATOM 2270 N N . HIS A 1 303 ? -0.419 15.604 -12.116 1.00 42.81 303 HIS A N 1
ATOM 2271 C CA . HIS A 1 303 ? 0.895 16.224 -12.198 1.00 42.81 303 HIS A CA 1
ATOM 2272 C C . HIS A 1 303 ? 1.692 15.856 -10.947 1.00 42.81 303 HIS A C 1
ATOM 2274 O O . HIS A 1 303 ? 1.299 16.231 -9.850 1.00 42.81 303 HIS A O 1
ATOM 2280 N N . LEU A 1 304 ? 2.830 15.176 -11.125 1.00 38.12 304 LEU A N 1
ATOM 2281 C CA . LEU A 1 304 ? 3.817 14.959 -10.065 1.00 38.12 304 LEU A CA 1
ATOM 2282 C C . LEU A 1 304 ? 4.151 16.297 -9.389 1.00 38.12 304 LEU A C 1
ATOM 2284 O O . LEU A 1 304 ? 4.734 17.188 -10.021 1.00 38.12 304 LEU A O 1
ATOM 2288 N N . VAL A 1 305 ? 3.789 16.431 -8.114 1.00 43.06 305 VAL A N 1
ATOM 2289 C CA . VAL A 1 305 ? 4.275 17.516 -7.263 1.00 43.06 305 VAL A CA 1
ATOM 2290 C C . VAL A 1 305 ? 5.718 17.166 -6.898 1.00 43.06 305 VAL A C 1
ATOM 2292 O O . VAL A 1 305 ? 5.969 16.179 -6.216 1.00 43.06 305 VAL A O 1
ATOM 2295 N N . ARG A 1 306 ? 6.666 17.935 -7.439 1.00 38.66 306 ARG A N 1
ATOM 2296 C CA . ARG A 1 306 ? 8.087 17.906 -7.061 1.00 38.66 306 ARG A CA 1
ATOM 2297 C C . ARG A 1 306 ? 8.376 18.898 -5.949 1.00 38.66 306 ARG A C 1
ATOM 2299 O O . ARG A 1 306 ? 7.757 19.987 -5.978 1.00 38.66 306 ARG A O 1
#